Protein AF-0000000078886998 (afdb_homodimer)

InterPro domains:
  IPR006015 Universal stress protein A family [PR01438] (4-22)
  IPR006015 Universal stress protein A family [PR01438] (110-122)
  IPR006015 Universal stress protein A family [PR01438] (128-150)
  IPR006016 UspA [PF00582] (5-150)
  IPR014729 Rossmann-like alpha/beta/alpha sandwich fold [G3DSA:3.40.50.620] (2-152)

Radius of gyration: 22.64 Å; Cα contacts (8 Å, |Δi|>4): 529; chains: 2; bounding box: 47×81×53 Å

Foldseek 3Di:
DPDAAEEEQEFDLFPQSVVLLVCCVVPPDDPRYEYEYEYEAEPPPPPPPPVPPPPPPPPVNVVVVVVVQVVSQCVRCVVVVVVCVVVVHHYDYYYYYHDLLVVSLVCCVVVVHQEYGGEQEDDPDDPPDQGYPSRVSNVVDHPHHYHYDGDD/DPDAAEEEQEFDLFPQSVVLLVCCVVPPDDPRYEYEYEYEAEPPPPPPPPVPPPPPPDPVNVVVVVVVQVVSQCVRCVVVVVVCVVVVHHYDYYYYYHDLLVVSLVCCVVVVHQEYGGEQEDDPDDPPDQGYPSRVSNVVDHPHHYHYDGDD

Structure (mmCIF, N/CA/C/O backbone):
data_AF-0000000078886998-model_v1
#
loop_
_entity.id
_entity.type
_entity.pdbx_description
1 polymer 'UspA domain-containing protein'
#
loop_
_atom_site.group_PDB
_atom_site.id
_atom_site.type_symbol
_atom_site.label_atom_id
_atom_site.label_alt_id
_atom_site.label_comp_id
_atom_site.label_asym_id
_atom_site.label_entity_id
_atom_site.label_seq_id
_atom_site.pdbx_PDB_ins_code
_atom_site.Cartn_x
_atom_site.Cartn_y
_atom_site.Cartn_z
_atom_site.occupancy
_atom_site.B_iso_or_equiv
_atom_site.auth_seq_id
_atom_site.auth_comp_id
_atom_site.auth_asym_id
_atom_site.auth_atom_id
_atom_site.pdbx_PDB_model_num
ATOM 1 N N . MET A 1 1 ? 24.125 0.919 -9.641 1 37.09 1 MET A N 1
ATOM 2 C CA . MET A 1 1 ? 23.297 0.079 -10.5 1 37.09 1 MET A CA 1
ATOM 3 C C . MET A 1 1 ? 21.844 0.071 -10.031 1 37.09 1 MET A C 1
ATOM 5 O O . MET A 1 1 ? 21.578 -0.066 -8.836 1 37.09 1 MET A O 1
ATOM 9 N N . SER A 1 2 ? 20.938 0.643 -10.805 1 50.78 2 SER A N 1
ATOM 10 C CA . SER A 1 2 ? 19.562 0.833 -10.383 1 50.78 2 SER A CA 1
ATOM 11 C C . SER A 1 2 ? 18.922 -0.484 -9.945 1 50.78 2 SER A C 1
ATOM 13 O O . SER A 1 2 ? 19.031 -1.494 -10.641 1 50.78 2 SER A O 1
ATOM 15 N N . LYS A 1 3 ? 19.078 -0.801 -8.703 1 60.44 3 LYS A N 1
ATOM 16 C CA . LYS A 1 3 ? 18.656 -2.092 -8.172 1 60.44 3 LYS A CA 1
ATOM 17 C C . LYS A 1 3 ? 17.281 -2.484 -8.703 1 60.44 3 LYS A C 1
ATOM 19 O O . LYS A 1 3 ? 16.359 -1.66 -8.75 1 60.44 3 LYS A O 1
ATOM 24 N N . THR A 1 4 ? 17.312 -3.611 -9.422 1 69 4 THR A N 1
ATOM 25 C CA . THR A 1 4 ? 16.078 -4.211 -9.891 1 69 4 THR A CA 1
ATOM 26 C C . THR A 1 4 ? 15.086 -4.375 -8.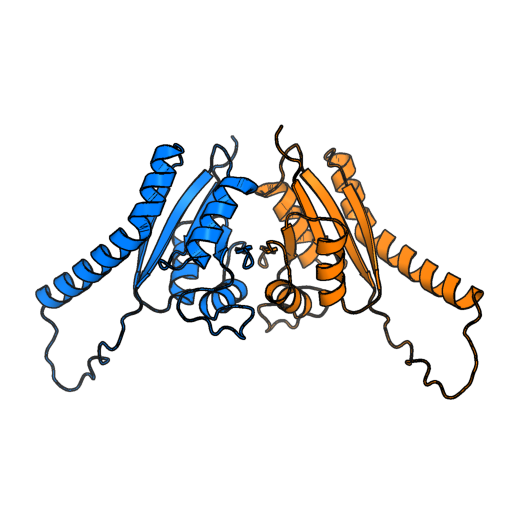75 1 69 4 THR A C 1
ATOM 28 O O . THR A 1 4 ? 15.445 -4.875 -7.676 1 69 4 THR A O 1
ATOM 31 N N . GLU A 1 5 ? 13.961 -3.799 -8.914 1 87.69 5 GLU A N 1
ATOM 32 C CA . GLU A 1 5 ? 12.906 -3.963 -7.926 1 87.69 5 GLU A CA 1
ATOM 33 C C . GLU A 1 5 ? 11.992 -5.133 -8.281 1 87.69 5 GLU A C 1
ATOM 35 O O . GLU A 1 5 ? 11.508 -5.23 -9.414 1 87.69 5 GLU A O 1
ATOM 40 N N . SER A 1 6 ? 11.945 -6.09 -7.406 1 95.12 6 SER A N 1
ATOM 41 C CA . SER A 1 6 ? 11.055 -7.238 -7.551 1 95.12 6 SER A CA 1
ATOM 42 C C . SER A 1 6 ? 9.688 -6.961 -6.926 1 95.12 6 SER A C 1
ATOM 44 O O . SER A 1 6 ? 9.594 -6.703 -5.723 1 95.12 6 SER A O 1
ATOM 46 N N . ILE A 1 7 ? 8.641 -7.016 -7.742 1 96.56 7 ILE A N 1
ATOM 47 C CA . ILE A 1 7 ? 7.297 -6.68 -7.289 1 96.56 7 ILE A CA 1
ATOM 48 C C . ILE A 1 7 ? 6.398 -7.91 -7.395 1 96.56 7 ILE A C 1
ATOM 50 O O . ILE A 1 7 ? 6.293 -8.516 -8.461 1 96.56 7 ILE A O 1
ATOM 54 N N . LEU A 1 8 ? 5.82 -8.266 -6.297 1 98.19 8 LEU A N 1
ATOM 55 C CA . LEU A 1 8 ? 4.895 -9.391 -6.285 1 98.19 8 LEU A CA 1
ATOM 56 C C . LEU A 1 8 ? 3.467 -8.922 -6.543 1 98.19 8 LEU A C 1
ATOM 58 O O . LEU A 1 8 ? 2.988 -7.992 -5.891 1 98.19 8 LEU A O 1
ATOM 62 N N . PHE A 1 9 ? 2.859 -9.547 -7.5 1 98.19 9 PHE A N 1
ATOM 63 C CA . PHE A 1 9 ? 1.47 -9.289 -7.859 1 98.19 9 PHE A CA 1
ATOM 64 C C . PHE A 1 9 ? 0.599 -10.5 -7.562 1 98.19 9 PHE A C 1
ATOM 66 O O . PHE A 1 9 ? 0.544 -11.445 -8.359 1 98.19 9 PHE A O 1
ATOM 73 N N . PRO A 1 10 ? -0.108 -10.484 -6.422 1 97.88 10 PRO A N 1
ATOM 74 C CA . PRO A 1 10 ? -1.115 -11.531 -6.238 1 97.88 10 PRO A CA 1
ATOM 75 C C . PRO A 1 10 ? -2.291 -11.391 -7.203 1 97.88 10 PRO A C 1
ATOM 77 O O . PRO A 1 10 ? -2.943 -10.352 -7.242 1 97.88 10 PRO A O 1
ATOM 80 N N . VAL A 1 11 ? -2.537 -12.414 -7.961 1 96.31 11 VAL A N 1
ATOM 81 C CA . VAL A 1 11 ? -3.615 -12.359 -8.945 1 96.31 11 VAL A CA 1
ATOM 82 C C . VAL A 1 11 ? -4.574 -13.531 -8.711 1 96.31 11 VAL A C 1
ATOM 84 O O . VAL A 1 11 ? -4.152 -14.633 -8.367 1 96.31 11 VAL A O 1
ATOM 87 N N . ASP A 1 12 ? -5.848 -13.242 -8.844 1 93.62 12 ASP A N 1
ATOM 88 C CA . ASP A 1 12 ? -6.844 -14.273 -8.57 1 93.62 12 ASP A CA 1
ATOM 89 C C . ASP A 1 12 ? -7.879 -14.344 -9.695 1 93.62 12 ASP A C 1
ATOM 91 O O . ASP A 1 12 ? -8.898 -15.016 -9.555 1 93.62 12 ASP A O 1
ATOM 95 N N . GLY A 1 13 ? -7.645 -13.617 -10.805 1 91.75 13 GLY A N 1
ATOM 96 C CA . GLY A 1 13 ? -8.547 -13.609 -11.938 1 91.75 13 GLY A CA 1
ATOM 97 C C . GLY A 1 13 ? -9.656 -12.586 -11.82 1 91.75 13 GLY A C 1
ATOM 98 O O . GLY A 1 13 ? -10.5 -12.469 -12.711 1 91.75 13 GLY A O 1
ATOM 99 N N . SER A 1 14 ? -9.75 -11.766 -10.766 1 91.12 14 SER A N 1
ATOM 100 C CA . SER A 1 14 ? -10.773 -10.75 -10.562 1 91.12 14 SER A CA 1
ATOM 101 C C . SER A 1 14 ? -10.414 -9.453 -11.289 1 91.12 14 SER A C 1
ATOM 103 O O . SER A 1 14 ? -9.258 -9.25 -11.672 1 91.12 14 SER A O 1
ATOM 105 N N . ASP A 1 15 ? -11.383 -8.578 -11.477 1 91.19 15 ASP A N 1
ATOM 106 C CA . ASP A 1 15 ? -11.164 -7.254 -12.039 1 91.19 15 ASP A CA 1
ATOM 107 C C . ASP A 1 15 ? -10.273 -6.41 -11.125 1 91.19 15 ASP A C 1
ATOM 109 O O . ASP A 1 15 ? -9.523 -5.559 -11.602 1 91.19 15 ASP A O 1
ATOM 113 N N . HIS A 1 16 ? -10.312 -6.734 -9.875 1 91.38 16 HIS A N 1
ATOM 114 C CA . HIS A 1 16 ? -9.523 -5.973 -8.922 1 91.38 16 HIS A CA 1
ATOM 115 C C . HIS A 1 16 ? -8.031 -6.27 -9.078 1 91.38 16 HIS A C 1
ATOM 117 O O . HIS A 1 16 ? -7.203 -5.359 -9.008 1 91.38 16 HIS A O 1
ATOM 123 N N . SER A 1 17 ? -7.73 -7.574 -9.273 1 93.94 17 SER A N 1
ATOM 124 C CA . SER A 1 17 ? -6.328 -7.918 -9.492 1 93.94 17 SER A CA 1
ATOM 125 C C . SER A 1 17 ? -5.832 -7.375 -10.828 1 93.94 17 SER A C 1
ATOM 127 O O . SER A 1 17 ? -4.68 -6.945 -10.945 1 93.94 17 SER A O 1
ATOM 129 N N . SER A 1 18 ? -6.707 -7.363 -11.852 1 94.38 18 SER A N 1
ATOM 130 C CA . SER A 1 18 ? -6.332 -6.793 -13.141 1 94.38 18 SER A CA 1
ATOM 131 C C . SER A 1 18 ? -6.105 -5.289 -13.031 1 94.38 18 SER A C 1
ATOM 133 O O . SER A 1 18 ? -5.16 -4.754 -13.609 1 94.38 18 SER A O 1
ATOM 135 N N . ARG A 1 19 ? -6.941 -4.656 -12.312 1 94.06 19 ARG A N 1
ATOM 136 C CA . ARG A 1 19 ? -6.809 -3.217 -12.109 1 94.06 19 ARG A CA 1
ATOM 137 C C . ARG A 1 19 ? -5.492 -2.883 -11.406 1 94.06 19 ARG A C 1
ATOM 139 O O . ARG A 1 19 ? -4.836 -1.897 -11.75 1 94.06 19 ARG A O 1
ATOM 146 N N . ALA A 1 20 ? -5.176 -3.693 -10.438 1 95.69 20 ALA A N 1
ATOM 147 C CA . ALA A 1 20 ? -3.91 -3.48 -9.742 1 95.69 20 ALA A CA 1
ATOM 148 C C . ALA A 1 20 ? -2.729 -3.578 -10.703 1 95.69 20 ALA A C 1
ATOM 150 O O . ALA A 1 20 ? -1.803 -2.766 -10.648 1 95.69 20 ALA A O 1
ATOM 151 N N . PHE A 1 21 ? -2.779 -4.508 -11.602 1 96.44 21 PHE A N 1
ATOM 152 C CA . PHE A 1 21 ? -1.704 -4.672 -12.578 1 96.44 21 PHE A CA 1
ATOM 153 C C .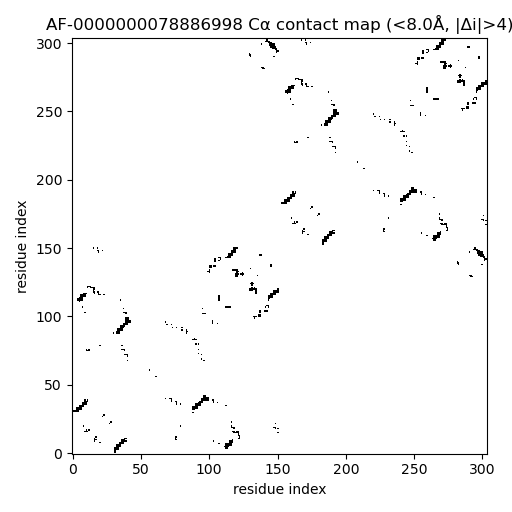 PHE A 1 21 ? -1.677 -3.508 -13.555 1 96.44 21 PHE A C 1
ATOM 155 O O . PHE A 1 21 ? -0.606 -3.004 -13.898 1 96.44 21 PHE A O 1
ATOM 162 N N . ASP A 1 22 ? -2.842 -3.072 -14 1 94.88 22 ASP A N 1
ATOM 163 C CA . ASP A 1 22 ? -2.924 -1.904 -14.875 1 94.88 22 ASP A CA 1
ATOM 164 C C . ASP A 1 22 ? -2.354 -0.665 -14.188 1 94.88 22 ASP A C 1
ATOM 166 O O . ASP A 1 22 ? -1.661 0.137 -14.82 1 94.88 22 ASP A O 1
ATOM 170 N N . TYR A 1 23 ? -2.73 -0.543 -12.938 1 93.56 23 TYR A N 1
ATOM 171 C CA . TYR A 1 23 ? -2.193 0.564 -12.156 1 93.56 23 TYR A CA 1
ATOM 172 C C . TYR A 1 23 ? -0.67 0.538 -12.141 1 93.56 23 TYR A C 1
ATOM 174 O O . TYR A 1 23 ? -0.024 1.578 -12.289 1 93.56 23 TYR A O 1
ATOM 182 N N . TYR A 1 24 ? -0.076 -0.647 -11.984 1 93.62 24 TYR A N 1
ATOM 183 C CA . TYR A 1 24 ? 1.371 -0.825 -12.039 1 93.62 24 TYR A CA 1
ATOM 184 C C . TYR A 1 24 ? 1.93 -0.338 -13.367 1 93.62 24 TYR A C 1
ATOM 186 O O . TYR A 1 24 ? 2.867 0.462 -13.398 1 93.62 24 TYR A O 1
ATOM 194 N N . LEU A 1 25 ? 1.346 -0.727 -14.461 1 93.88 25 LEU A N 1
ATOM 195 C CA . LEU A 1 25 ? 1.83 -0.394 -15.797 1 93.88 25 LEU A CA 1
ATOM 196 C C . LEU A 1 25 ? 1.807 1.113 -16.031 1 93.88 25 LEU A C 1
ATOM 198 O O . LEU A 1 25 ? 2.699 1.662 -16.672 1 93.88 25 LEU A O 1
ATOM 202 N N . ASP A 1 26 ? 0.836 1.743 -15.43 1 90.06 26 ASP A N 1
ATOM 203 C CA . ASP A 1 26 ? 0.592 3.152 -15.719 1 90.06 26 ASP A CA 1
ATOM 204 C C . ASP A 1 26 ? 1.385 4.051 -14.773 1 90.06 26 ASP A C 1
ATOM 206 O O . ASP A 1 26 ? 1.907 5.09 -15.18 1 90.06 26 ASP A O 1
ATOM 210 N N . LYS A 1 27 ? 1.497 3.545 -13.5 1 86.44 27 LYS A N 1
ATOM 211 C CA . LYS A 1 27 ? 1.901 4.523 -12.5 1 86.44 27 LYS A CA 1
ATOM 212 C C . LYS A 1 27 ? 3.16 4.07 -11.766 1 86.44 27 LYS A C 1
ATOM 214 O O . LYS A 1 27 ? 3.861 4.887 -11.156 1 86.44 27 LYS A O 1
ATOM 219 N N . VAL A 1 28 ? 3.443 2.82 -11.789 1 88 28 VAL A N 1
ATOM 220 C CA . VAL A 1 28 ? 4.449 2.322 -10.859 1 88 28 VAL A CA 1
ATOM 221 C C . VAL A 1 28 ? 5.633 1.747 -11.633 1 88 28 VAL A C 1
ATOM 223 O O . VAL A 1 28 ? 6.766 1.746 -11.141 1 88 28 VAL A O 1
ATOM 226 N N . LYS A 1 29 ? 5.453 1.332 -12.828 1 89.12 29 LYS A N 1
ATOM 227 C CA . LYS A 1 29 ? 6.41 0.594 -13.641 1 89.12 29 LYS A CA 1
ATOM 228 C C . LYS A 1 29 ? 7.707 1.379 -13.812 1 89.12 29 LYS A C 1
ATOM 230 O O . LYS A 1 29 ? 7.684 2.584 -14.07 1 89.12 29 LYS A O 1
ATOM 235 N N . ARG A 1 30 ? 8.789 0.634 -13.641 1 85.19 30 ARG A N 1
ATOM 236 C CA . ARG A 1 30 ? 10.133 1.149 -13.898 1 85.19 30 ARG A CA 1
ATOM 237 C C . ARG A 1 30 ? 10.906 0.224 -14.828 1 85.19 30 ARG A C 1
ATOM 239 O O . ARG A 1 30 ? 10.539 -0.94 -15 1 85.19 30 ARG A O 1
ATOM 246 N N . ALA A 1 31 ? 11.938 0.734 -15.438 1 82.81 31 ALA A N 1
ATOM 247 C CA . ALA A 1 31 ? 12.688 0.018 -16.469 1 82.81 31 ALA A CA 1
ATOM 248 C C . ALA A 1 31 ? 13.32 -1.25 -15.898 1 82.81 31 ALA A C 1
ATOM 250 O O . ALA A 1 31 ? 13.375 -2.279 -16.578 1 82.81 31 ALA A O 1
ATOM 251 N N . ASP A 1 32 ? 13.672 -1.289 -14.672 1 86.62 32 ASP A N 1
ATOM 252 C CA . ASP A 1 32 ? 14.422 -2.426 -14.148 1 86.62 32 ASP A CA 1
ATOM 253 C C . ASP A 1 32 ? 13.555 -3.268 -13.211 1 86.62 32 ASP A C 1
ATOM 255 O O . ASP A 1 32 ? 14.078 -4.066 -12.422 1 86.62 32 ASP A O 1
ATOM 259 N N . ASP A 1 33 ? 12.281 -3.207 -13.43 1 92.25 33 ASP A N 1
ATOM 260 C CA . ASP A 1 33 ? 11.391 -3.971 -12.562 1 92.25 33 ASP A CA 1
ATOM 261 C C . ASP A 1 33 ? 11.352 -5.441 -12.969 1 92.25 33 ASP A C 1
ATOM 263 O O . ASP A 1 33 ? 11.484 -5.766 -14.156 1 92.25 33 ASP A O 1
ATOM 267 N N . GLN A 1 34 ? 11.242 -6.258 -12.023 1 96.06 34 GLN A N 1
ATOM 268 C CA . GLN A 1 34 ? 10.852 -7.652 -12.211 1 96.06 34 GLN A CA 1
ATOM 269 C C . GLN A 1 34 ? 9.5 -7.934 -11.562 1 96.06 34 GLN A C 1
ATOM 271 O O . GLN A 1 34 ? 9.258 -7.551 -10.414 1 96.06 34 GLN A O 1
ATOM 276 N N . VAL A 1 35 ? 8.711 -8.617 -12.336 1 97.19 35 VAL A N 1
ATOM 277 C CA . VAL A 1 35 ? 7.355 -8.875 -11.867 1 97.19 35 VAL A CA 1
ATOM 278 C C . VAL A 1 35 ? 7.219 -10.336 -11.469 1 97.19 35 VAL A C 1
ATOM 280 O O . VAL A 1 35 ? 7.629 -11.234 -12.211 1 97.19 35 VAL A O 1
ATOM 283 N N . LEU A 1 36 ? 6.715 -10.547 -10.25 1 98 36 LEU A N 1
ATOM 284 C CA . LEU A 1 36 ? 6.328 -11.875 -9.789 1 98 36 LEU A CA 1
ATOM 285 C C . LEU A 1 36 ? 4.812 -12.023 -9.781 1 98 36 LEU A C 1
ATOM 287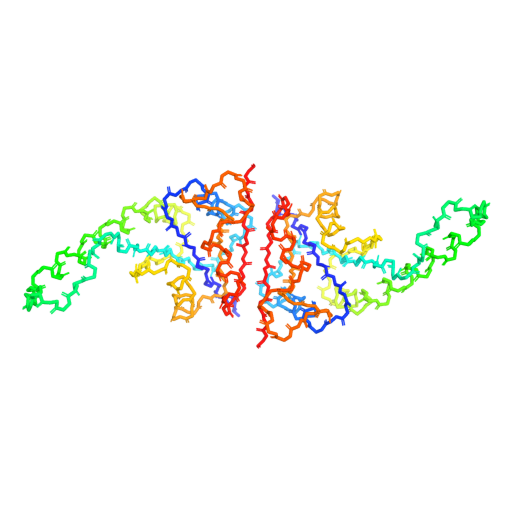 O O . LEU A 1 36 ? 4.133 -11.445 -8.93 1 98 36 LEU A O 1
ATOM 291 N N . LEU A 1 37 ? 4.324 -12.781 -10.727 1 98.06 37 LEU A N 1
ATOM 292 C CA . LEU A 1 37 ? 2.898 -13.078 -10.781 1 98.06 37 LEU A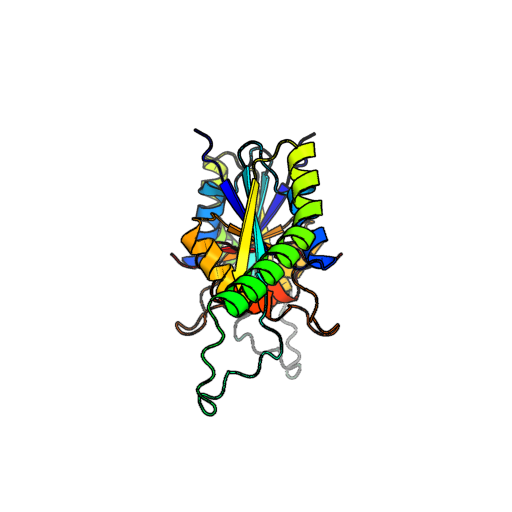 CA 1
ATOM 293 C C . LEU A 1 37 ? 2.555 -14.266 -9.891 1 98.06 37 LEU A C 1
ATOM 295 O O . LEU A 1 37 ? 2.951 -15.398 -10.18 1 98.06 37 LEU A O 1
ATOM 299 N N . ALA A 1 38 ? 1.82 -13.984 -8.852 1 97.25 38 ALA A N 1
ATOM 300 C CA . ALA A 1 38 ? 1.583 -15.023 -7.855 1 97.25 38 ALA A CA 1
ATOM 301 C C . ALA A 1 38 ? 0.102 -15.391 -7.785 1 97.25 38 ALA A C 1
ATOM 303 O O . ALA A 1 38 ? -0.758 -14.508 -7.738 1 97.25 38 ALA A O 1
ATOM 304 N N . HIS A 1 39 ? -0.174 -16.641 -7.777 1 96.38 39 HIS A N 1
ATOM 305 C CA . HIS A 1 39 ? -1.521 -17.156 -7.539 1 96.38 39 HIS A CA 1
ATOM 306 C C . HIS A 1 39 ? -1.516 -18.25 -6.477 1 96.38 39 HIS A C 1
ATOM 308 O O . HIS A 1 39 ? -0.703 -19.172 -6.531 1 96.38 39 HIS A O 1
ATOM 314 N N . ILE A 1 40 ? -2.4 -18.094 -5.543 1 95 40 ILE A N 1
ATOM 315 C CA . ILE A 1 40 ? -2.578 -19.094 -4.504 1 95 40 ILE A CA 1
ATOM 316 C C . ILE A 1 40 ? -3.863 -19.875 -4.758 1 95 40 ILE A C 1
ATOM 318 O O . ILE A 1 40 ? -4.945 -19.297 -4.855 1 95 40 ILE A O 1
ATOM 322 N N . VAL A 1 41 ? -3.76 -21.109 -4.891 1 90.44 41 VAL A N 1
ATOM 323 C CA . VAL A 1 41 ? -4.902 -21.984 -5.082 1 90.44 41 VAL A CA 1
ATOM 324 C C . VAL A 1 41 ? -5.438 -22.438 -3.727 1 90.44 41 VAL A C 1
ATOM 326 O O . VAL A 1 41 ? -4.703 -23.031 -2.924 1 90.44 41 VAL A O 1
ATOM 329 N N . GLU A 1 42 ? -6.641 -22 -3.436 1 82.81 42 GLU A N 1
ATOM 330 C CA . GLU A 1 42 ? -7.258 -22.438 -2.191 1 82.81 42 GLU A CA 1
ATOM 331 C C . GLU A 1 42 ? -7.945 -23.797 -2.367 1 82.81 42 GLU A C 1
ATOM 333 O O . GLU A 1 42 ? -8.758 -23.969 -3.279 1 82.81 42 GLU A O 1
ATOM 338 N N . PRO A 1 43 ? -7.383 -24.812 -1.608 1 68.44 43 PRO A N 1
ATOM 339 C CA . PRO A 1 43 ? -7.941 -26.156 -1.759 1 68.44 43 PRO A CA 1
ATOM 340 C C . PRO A 1 43 ? -9.438 -26.203 -1.448 1 68.44 43 PRO A C 1
ATOM 342 O O . PRO A 1 43 ? -9.891 -25.609 -0.471 1 68.44 43 PRO A O 1
ATOM 345 N N . THR A 1 44 ? -10.289 -25.75 -2.326 1 58.62 44 THR A N 1
ATOM 346 C CA . THR A 1 44 ? -11.703 -25.953 -2.014 1 58.62 44 THR A CA 1
ATOM 347 C C . THR A 1 44 ? -11.875 -27.062 -0.991 1 58.62 44 THR A C 1
ATOM 349 O O . THR A 1 44 ? -10.922 -27.781 -0.685 1 58.62 44 THR A O 1
ATOM 352 N N . GLY A 1 45 ? -13.117 -27.719 -0.837 1 50.25 45 GLY A N 1
ATOM 353 C CA . GLY A 1 45 ? -13.75 -28.844 -0.163 1 50.25 45 GLY A CA 1
ATOM 354 C C . GLY A 1 45 ? -12.875 -30.078 -0.122 1 50.25 45 GLY A C 1
ATOM 355 O O . GLY A 1 45 ? -13.383 -31.203 -0.138 1 50.25 45 GLY A O 1
ATOM 356 N N . ILE A 1 46 ? -11.727 -29.984 -0.458 1 45.16 46 ILE A N 1
ATOM 357 C CA . ILE A 1 46 ? -11.164 -31.312 -0.297 1 45.16 46 ILE A CA 1
ATOM 358 C C . ILE A 1 46 ? -11.305 -31.766 1.155 1 45.16 46 ILE A C 1
ATOM 360 O O . ILE A 1 46 ? -10.812 -31.109 2.068 1 45.16 46 ILE A O 1
ATOM 364 N N . PRO A 1 47 ? -12.391 -32.438 1.593 1 42.31 47 PRO A N 1
ATOM 365 C CA . PRO A 1 47 ? -12.5 -33.031 2.928 1 42.31 47 PRO A CA 1
ATOM 366 C C . PRO A 1 47 ? -11.148 -33.406 3.521 1 42.31 47 PRO A C 1
ATOM 368 O O . PRO A 1 47 ? -10.258 -33.844 2.795 1 42.31 47 PRO A O 1
ATOM 371 N N . THR A 1 48 ? -10.711 -32.531 4.445 1 43.38 48 THR A N 1
ATOM 372 C CA . THR A 1 48 ? -9.562 -33.031 5.18 1 43.38 48 THR A CA 1
ATOM 373 C C . THR A 1 48 ? -9.523 -34.562 5.133 1 43.38 48 THR A C 1
ATOM 375 O O . THR A 1 48 ? -10.523 -35.219 5.43 1 43.38 48 THR A O 1
ATOM 378 N N . PRO A 1 49 ? -8.742 -35.125 4.484 1 40.34 49 PRO A N 1
ATOM 379 C CA . PRO A 1 49 ? -8.75 -36.562 4.727 1 40.34 49 PRO A CA 1
ATOM 380 C C . PRO A 1 49 ? -8.898 -36.938 6.203 1 40.34 49 PRO A C 1
ATOM 382 O O . PRO A 1 49 ? -8.086 -36.5 7.027 1 40.34 49 PRO A O 1
ATOM 385 N N . THR A 1 50 ? -10.086 -36.656 6.832 1 39.09 50 THR A N 1
ATOM 386 C CA . THR A 1 50 ? -10.109 -37.406 8.078 1 39.09 50 THR A CA 1
ATOM 387 C C . THR A 1 50 ? -9.273 -38.688 7.965 1 39.09 50 THR A C 1
ATOM 389 O O . THR A 1 50 ? -9.367 -39.406 6.973 1 39.09 50 THR A O 1
ATOM 392 N N . LEU A 1 51 ? -8.188 -38.719 8.68 1 40.38 51 LEU A N 1
ATOM 393 C CA . LEU A 1 51 ? -7.406 -39.938 8.945 1 40.38 51 LEU A CA 1
ATOM 394 C C . LEU A 1 51 ? -8.305 -41.156 8.977 1 40.38 51 LEU A C 1
ATOM 396 O O . LEU A 1 51 ? -7.859 -42.25 9.352 1 40.38 51 LEU A O 1
ATOM 400 N N . ALA A 1 52 ? -9.648 -40.938 8.992 1 39.56 52 ALA A N 1
ATOM 401 C CA . ALA A 1 52 ? -10.117 -42.281 9.328 1 39.56 52 ALA A CA 1
ATOM 402 C C . ALA A 1 52 ? -9.727 -43.281 8.25 1 39.56 52 ALA A C 1
ATOM 404 O O . ALA A 1 52 ? -9.367 -44.406 8.555 1 39.56 52 ALA A O 1
ATOM 405 N N . HIS A 1 53 ? -10.422 -43.219 6.957 1 42.12 53 HIS A N 1
ATOM 406 C CA . HIS A 1 53 ? -10.062 -44.406 6.152 1 42.12 53 HIS A CA 1
ATOM 407 C C . HIS A 1 53 ? -8.711 -44.188 5.465 1 42.12 53 HIS A C 1
ATOM 409 O O . HIS A 1 53 ? -8.398 -43.094 5.02 1 42.12 53 HIS A O 1
ATOM 415 N N . GLY A 1 54 ? -7.559 -44.781 5.82 1 43.66 54 GLY A N 1
ATOM 416 C CA . GLY A 1 54 ? -6.223 -45.188 5.418 1 43.66 54 GLY A CA 1
ATOM 417 C C . GLY A 1 54 ? -5.945 -44.938 3.945 1 43.66 54 GLY A C 1
ATOM 418 O O . GLY A 1 54 ? -5.117 -45.625 3.346 1 43.66 54 GLY A O 1
ATOM 419 N N . VAL A 1 55 ? -6.938 -44.469 3.168 1 45.66 55 VAL A N 1
ATOM 420 C CA . VAL A 1 55 ? -6.566 -44.531 1.758 1 45.66 55 VAL A CA 1
ATOM 421 C C . VAL A 1 55 ? -5.562 -43.438 1.444 1 45.66 55 VAL A C 1
ATOM 423 O O . VAL A 1 55 ? -5.879 -42.25 1.556 1 45.66 55 VAL A O 1
ATOM 426 N N . THR A 1 56 ? -4.312 -43.5 1.767 1 50.47 56 THR A N 1
ATOM 427 C CA . THR A 1 56 ? -3.164 -42.812 1.21 1 50.47 56 THR A CA 1
ATOM 428 C C . THR A 1 56 ? -3.385 -42.5 -0.269 1 50.47 56 THR A C 1
ATOM 430 O O . THR A 1 56 ? -3.654 -43.406 -1.062 1 50.47 56 THR A O 1
ATOM 433 N N . ARG A 1 57 ? -4.055 -41.219 -0.535 1 58.31 57 ARG A N 1
ATOM 434 C CA . ARG A 1 57 ? -4.09 -40.906 -1.959 1 58.31 57 ARG A CA 1
ATOM 435 C C . ARG A 1 57 ? -2.811 -41.344 -2.652 1 58.31 57 ARG A C 1
ATOM 437 O O . ARG A 1 57 ? -1.722 -41.281 -2.078 1 58.31 57 ARG A O 1
ATOM 444 N N . SER A 1 58 ? -2.938 -42.156 -3.619 1 65.06 58 SER A N 1
ATOM 445 C CA . SER A 1 58 ? -1.786 -42.625 -4.379 1 65.06 58 SER A CA 1
ATOM 446 C C . SER A 1 58 ? -0.968 -41.469 -4.93 1 65.06 58 SER A C 1
ATOM 448 O O . SER A 1 58 ? -1.437 -40.344 -4.953 1 65.06 58 SER A O 1
ATOM 450 N N . ARG A 1 59 ? 0.359 -41.5 -4.914 1 69 59 ARG A N 1
ATOM 451 C CA . ARG A 1 59 ? 1.261 -40.562 -5.566 1 69 59 ARG A CA 1
ATOM 452 C C . ARG A 1 59 ? 0.642 -40 -6.844 1 69 59 ARG A C 1
ATOM 454 O O . ARG A 1 59 ? 0.769 -38.812 -7.137 1 69 59 ARG A O 1
ATOM 461 N N . ALA A 1 60 ? -0.154 -40.906 -7.48 1 72.06 60 ALA A N 1
ATOM 462 C CA . ALA A 1 60 ? -0.764 -40.5 -8.75 1 72.06 60 ALA A CA 1
ATOM 463 C C . ALA A 1 60 ? -1.879 -39.469 -8.523 1 72.06 60 ALA A C 1
ATOM 465 O O . ALA A 1 60 ? -2.029 -38.531 -9.297 1 72.06 60 ALA A O 1
ATOM 466 N N . GLU A 1 61 ? -2.645 -39.594 -7.453 1 74.88 61 GLU A N 1
ATOM 467 C CA . GLU A 1 61 ? -3.736 -38.688 -7.16 1 74.88 61 GLU A CA 1
ATOM 468 C C . GLU A 1 61 ? -3.205 -37.312 -6.758 1 74.88 61 GLU A C 1
ATOM 470 O O . GLU A 1 61 ? -3.76 -36.281 -7.156 1 74.88 61 GLU A O 1
ATOM 475 N N . TRP A 1 62 ? -2.096 -37.469 -6.059 1 76.06 62 TRP A N 1
ATOM 476 C CA . TRP A 1 62 ? -1.467 -36.219 -5.652 1 76.06 62 TRP A CA 1
ATOM 477 C C . TRP A 1 62 ? -0.927 -35.438 -6.859 1 76.06 62 TRP A C 1
ATOM 479 O O . TRP A 1 62 ? -1.099 -34.25 -6.969 1 76.06 62 TRP A O 1
ATOM 489 N N . ASP A 1 63 ? -0.354 -36.188 -7.773 1 80.25 63 ASP A N 1
ATOM 490 C CA . ASP A 1 63 ? 0.195 -35.594 -8.984 1 80.25 63 ASP A CA 1
ATOM 491 C C . ASP A 1 63 ? -0.902 -34.938 -9.812 1 80.25 63 ASP A C 1
ATOM 493 O O . ASP A 1 63 ? -0.693 -33.844 -10.383 1 80.25 63 ASP A O 1
ATOM 497 N N . THR A 1 64 ? -2.014 -35.625 -9.82 1 81.81 64 THR A N 1
ATOM 498 C CA . THR A 1 64 ? -3.129 -35.094 -10.594 1 81.81 64 THR A CA 1
ATOM 499 C C . THR A 1 64 ? -3.656 -33.812 -9.953 1 81.81 64 THR A C 1
ATOM 501 O O . THR A 1 64 ? -3.941 -32.844 -10.656 1 81.81 64 THR A O 1
ATOM 504 N N . ILE A 1 65 ? -3.73 -33.812 -8.703 1 80 65 ILE A N 1
ATOM 505 C CA . ILE A 1 65 ? -4.223 -32.656 -7.984 1 80 65 ILE A CA 1
ATOM 506 C C . ILE A 1 65 ? -3.262 -31.484 -8.195 1 80 65 ILE A C 1
ATOM 508 O O . ILE A 1 65 ? -3.691 -30.359 -8.492 1 80 65 ILE A O 1
ATOM 512 N N . MET A 1 66 ? -2.047 -31.781 -8.133 1 82.56 66 MET A N 1
ATOM 513 C CA . MET A 1 66 ? -1.027 -30.75 -8.312 1 82.56 66 MET A CA 1
ATOM 514 C C . MET A 1 66 ? -1.066 -30.188 -9.734 1 82.56 66 MET A C 1
ATOM 516 O O . MET A 1 66 ? -0.913 -28.984 -9.93 1 82.56 66 MET A O 1
ATOM 520 N N . ARG A 1 67 ? -1.232 -31.078 -10.633 1 86.44 67 ARG A N 1
ATOM 521 C CA . ARG A 1 67 ? -1.286 -30.656 -12.031 1 86.44 67 ARG A CA 1
ATOM 522 C C . ARG A 1 67 ? -2.484 -29.75 -12.273 1 86.44 67 ARG A C 1
ATOM 524 O O . ARG A 1 67 ? -2.379 -28.75 -13 1 86.44 67 ARG A O 1
ATOM 531 N N . ARG A 1 68 ? -3.559 -30.094 -11.688 1 85.5 68 ARG A N 1
ATOM 532 C CA . ARG A 1 68 ? -4.758 -29.281 -11.852 1 85.5 68 ARG A CA 1
ATOM 533 C C . ARG A 1 68 ? -4.574 -27.891 -11.227 1 85.5 68 ARG A C 1
ATOM 535 O O . ARG A 1 68 ? -5.008 -26.891 -11.789 1 85.5 68 ARG A O 1
ATOM 542 N N . MET A 1 69 ? -3.945 -27.906 -10.148 1 84.5 69 MET A N 1
ATOM 543 C CA . MET A 1 69 ? -3.674 -26.641 -9.477 1 84.5 69 MET A CA 1
ATOM 544 C C . MET A 1 69 ? -2.748 -25.766 -10.32 1 84.5 69 MET A C 1
ATOM 546 O O . MET A 1 69 ? -2.984 -24.562 -10.461 1 84.5 69 MET A O 1
ATOM 550 N N . GLU A 1 70 ? -1.774 -26.359 -10.852 1 87.56 70 GLU A N 1
ATOM 551 C CA . GLU A 1 70 ? -0.835 -25.641 -11.711 1 87.56 70 GLU A CA 1
ATOM 552 C C . GLU A 1 70 ? -1.53 -25.094 -12.953 1 87.56 70 GLU A C 1
ATOM 554 O O . GLU A 1 70 ? -1.268 -23.969 -13.375 1 87.56 70 GLU A O 1
ATOM 559 N N . GLU A 1 71 ? -2.369 -25.938 -13.523 1 90.94 71 GLU A N 1
ATOM 560 C CA . GLU A 1 71 ? -3.088 -25.516 -14.719 1 90.94 71 GLU A CA 1
ATOM 561 C C . GLU A 1 71 ? -3.99 -24.312 -14.43 1 90.94 71 GLU A C 1
ATOM 563 O O . GLU A 1 71 ? -4.066 -23.375 -15.234 1 90.94 71 GLU A O 1
ATOM 568 N N . THR A 1 72 ? -4.621 -24.391 -13.344 1 89.44 72 THR A N 1
ATOM 569 C CA . THR A 1 72 ? -5.473 -23.281 -12.938 1 89.44 72 THR A CA 1
ATOM 570 C C . THR A 1 72 ? -4.652 -22 -12.773 1 89.44 72 THR A C 1
ATOM 572 O O . THR A 1 72 ? -5.039 -20.938 -13.266 1 89.44 72 THR A O 1
ATOM 575 N N . ALA A 1 73 ? -3.555 -22.141 -12.109 1 90.94 73 ALA A N 1
ATOM 576 C CA . ALA A 1 73 ? -2.68 -20.984 -11.883 1 90.94 73 ALA A CA 1
ATOM 577 C C . ALA A 1 73 ? -2.174 -20.422 -13.203 1 90.94 73 ALA A C 1
ATOM 579 O O . ALA A 1 73 ? -2.145 -19.203 -13.391 1 90.94 73 ALA A O 1
ATOM 580 N N . ARG A 1 74 ? -1.846 -21.297 -14.125 1 92.81 74 ARG A N 1
ATOM 581 C CA . ARG A 1 74 ? -1.335 -20.859 -15.422 1 92.81 74 ARG A CA 1
ATOM 582 C C . ARG A 1 74 ? -2.396 -20.094 -16.203 1 92.81 74 ARG A C 1
ATOM 584 O O . ARG A 1 74 ? -2.088 -19.109 -16.859 1 92.81 74 ARG A O 1
ATOM 591 N N . GLU A 1 75 ? -3.57 -20.547 -16.109 1 94.38 75 GLU A N 1
ATOM 592 C CA . GLU A 1 75 ? -4.664 -19.859 -16.781 1 94.38 75 GLU A CA 1
ATOM 593 C C . GLU A 1 75 ? -4.859 -18.453 -16.25 1 94.38 75 GLU A C 1
ATOM 595 O O . GLU A 1 75 ? -5.062 -17.516 -17.016 1 94.38 75 GLU A O 1
ATOM 600 N N . ILE A 1 76 ? -4.742 -18.344 -14.992 1 93.62 76 ILE A N 1
ATOM 601 C CA . ILE A 1 76 ? -5 -17.062 -14.336 1 93.62 76 ILE A CA 1
ATOM 602 C C . ILE A 1 76 ? -3.879 -16.078 -14.648 1 93.62 76 ILE A C 1
ATOM 604 O O . ILE A 1 76 ? -4.129 -14.891 -14.883 1 93.62 76 ILE A O 1
ATOM 608 N N . THR A 1 77 ? -2.635 -16.562 -14.719 1 96.31 77 THR A N 1
ATOM 609 C CA . THR A 1 77 ? -1.504 -15.656 -14.906 1 96.31 77 THR A CA 1
ATOM 610 C C . THR A 1 77 ? -1.251 -15.398 -16.391 1 96.31 77 THR A C 1
ATOM 612 O O . THR A 1 77 ? -0.522 -14.477 -16.75 1 96.31 77 THR A O 1
ATOM 615 N N . ALA A 1 78 ? -1.859 -16.141 -17.297 1 96.06 78 ALA A N 1
ATOM 616 C CA . ALA A 1 78 ? -1.534 -16.156 -18.719 1 96.06 78 ALA A CA 1
ATOM 617 C C . ALA A 1 78 ? -1.685 -14.758 -19.328 1 96.06 78 ALA A C 1
ATOM 619 O O . ALA A 1 78 ? -0.805 -14.297 -20.047 1 96.06 78 ALA A O 1
ATOM 620 N N . ASP A 1 79 ? -2.768 -14.125 -19.016 1 94.69 79 ASP A N 1
ATOM 621 C CA . ASP A 1 79 ? -3.016 -12.805 -19.594 1 94.69 79 ASP A CA 1
ATOM 622 C C . ASP A 1 79 ? -1.985 -11.797 -19.094 1 94.69 79 ASP A C 1
ATOM 624 O O . ASP A 1 79 ? -1.562 -10.914 -19.859 1 94.69 79 ASP A O 1
ATOM 628 N N . TYR A 1 80 ? -1.591 -11.891 -17.906 1 97 80 TYR A N 1
ATOM 629 C CA . TYR A 1 80 ? -0.586 -10.992 -17.344 1 97 80 TYR A CA 1
ATOM 630 C C . TYR A 1 80 ? 0.779 -11.25 -17.984 1 97 80 TYR A C 1
ATOM 632 O O . TYR A 1 80 ? 1.54 -10.305 -18.219 1 97 80 TYR A O 1
ATOM 640 N N . GLU A 1 81 ? 1.049 -12.523 -18.234 1 97.5 81 GLU A N 1
ATOM 641 C CA . GLU A 1 81 ? 2.305 -12.898 -18.875 1 97.5 81 GLU A CA 1
ATOM 642 C C . GLU A 1 81 ? 2.41 -12.289 -20.266 1 97.5 81 GLU A C 1
ATOM 644 O O . GLU A 1 81 ? 3.461 -11.773 -20.656 1 97.5 81 GLU A O 1
ATOM 649 N N . LYS A 1 82 ? 1.348 -12.344 -20.984 1 97.19 82 LYS A N 1
ATOM 650 C CA . LYS A 1 82 ? 1.321 -11.781 -22.328 1 97.19 82 LYS A CA 1
ATOM 651 C C . LYS A 1 82 ? 1.6 -10.281 -22.297 1 97.19 82 LYS A C 1
ATOM 653 O O . LYS A 1 82 ? 2.318 -9.758 -23.156 1 97.19 82 LYS A O 1
ATOM 658 N N . ILE A 1 83 ? 0.985 -9.633 -21.344 1 96.56 83 ILE A N 1
ATOM 659 C CA . ILE A 1 83 ? 1.189 -8.195 -21.219 1 96.56 83 ILE A CA 1
ATOM 660 C C . ILE A 1 83 ? 2.654 -7.91 -20.891 1 96.56 83 ILE A C 1
ATOM 662 O O . ILE A 1 83 ? 3.262 -7.008 -21.469 1 96.56 83 ILE A O 1
ATOM 666 N N . CYS A 1 84 ? 3.223 -8.68 -19.969 1 97.12 84 CYS A N 1
ATOM 667 C CA . CYS A 1 84 ? 4.625 -8.492 -19.609 1 97.12 84 CYS A CA 1
ATOM 668 C C . CYS A 1 84 ? 5.531 -8.695 -20.812 1 97.12 84 CYS A C 1
ATOM 670 O O . CYS A 1 84 ? 6.484 -7.934 -21.016 1 97.12 84 CYS A O 1
ATOM 672 N N . GLU A 1 85 ? 5.25 -9.688 -21.609 1 96.88 85 GLU A N 1
ATOM 673 C CA . GLU A 1 85 ? 6.027 -9.945 -22.812 1 96.88 85 GLU A CA 1
ATOM 674 C C . GLU A 1 85 ? 5.926 -8.781 -23.797 1 96.88 85 GLU A C 1
ATOM 676 O O . GLU A 1 85 ? 6.938 -8.305 -24.312 1 96.88 85 GLU A O 1
ATOM 681 N N . ALA A 1 86 ? 4.73 -8.289 -23.953 1 95.75 86 ALA A N 1
ATOM 682 C CA . ALA A 1 86 ? 4.488 -7.191 -24.891 1 95.75 86 ALA A CA 1
ATOM 683 C C . ALA A 1 86 ? 5.203 -5.922 -24.438 1 95.75 86 ALA A C 1
ATOM 685 O O . ALA A 1 86 ? 5.66 -5.133 -25.266 1 95.75 86 ALA A O 1
ATOM 686 N N . GLU A 1 87 ? 5.289 -5.805 -23.156 1 94.94 87 GLU A N 1
ATOM 687 C CA . GLU A 1 87 ? 5.879 -4.594 -22.594 1 94.94 87 GLU A CA 1
ATOM 688 C C . GLU A 1 87 ? 7.355 -4.801 -22.266 1 94.94 87 GLU A C 1
ATOM 690 O O . GLU A 1 87 ? 8.008 -3.904 -21.719 1 94.94 87 GLU A O 1
ATOM 695 N N . ASN A 1 88 ? 7.891 -6.004 -22.531 1 95.5 88 ASN A N 1
ATOM 696 C CA . ASN A 1 88 ? 9.281 -6.363 -22.266 1 95.5 88 ASN A CA 1
ATOM 697 C C . ASN A 1 88 ? 9.617 -6.23 -20.781 1 95.5 88 ASN A C 1
ATOM 699 O O . ASN A 1 88 ? 10.664 -5.688 -20.422 1 95.5 88 ASN A O 1
ATOM 703 N N . ILE A 1 89 ? 8.734 -6.645 -19.953 1 95.81 89 ILE A N 1
ATOM 704 C CA . ILE A 1 89 ? 8.945 -6.676 -18.516 1 95.81 89 ILE A CA 1
ATOM 705 C C . ILE A 1 89 ? 9.367 -8.078 -18.078 1 95.81 89 ILE A C 1
ATOM 707 O O . ILE A 1 89 ? 8.641 -9.055 -18.312 1 95.81 89 ILE A O 1
ATOM 711 N N . PRO A 1 90 ? 10.531 -8.172 -17.484 1 97.19 90 PRO A N 1
ATOM 712 C CA . PRO A 1 90 ? 10.875 -9.469 -16.906 1 97.19 90 PRO A CA 1
ATOM 713 C C . PRO A 1 90 ? 9.852 -9.953 -15.883 1 97.19 90 PRO A C 1
ATOM 715 O O . PRO A 1 90 ? 9.398 -9.172 -15.039 1 97.19 90 PRO A O 1
ATOM 718 N N . PHE A 1 91 ? 9.461 -11.227 -16.047 1 97.44 91 PHE A N 1
ATOM 719 C CA . PHE A 1 91 ? 8.453 -11.719 -15.117 1 97.44 91 PHE A CA 1
ATOM 720 C C . PHE A 1 91 ? 8.68 -13.195 -14.812 1 97.44 91 PHE A C 1
ATOM 722 O O . PHE A 1 91 ? 9.422 -13.875 -15.516 1 97.44 91 PHE A O 1
ATOM 729 N N . GLN A 1 92 ? 8.102 -13.633 -13.719 1 97 92 GLN A N 1
ATOM 730 C CA . GLN A 1 92 ? 7.988 -15.023 -13.297 1 97 92 GLN A CA 1
ATOM 731 C C . GLN A 1 92 ? 6.605 -15.312 -12.719 1 97 92 GLN A C 1
ATOM 733 O O . GLN A 1 92 ? 6.062 -14.516 -11.953 1 97 92 GLN A O 1
ATOM 738 N N . SER A 1 93 ? 6.035 -16.375 -13.172 1 96.88 93 SER A N 1
ATOM 739 C CA . SER A 1 93 ? 4.777 -16.828 -12.586 1 96.88 93 SER A CA 1
ATOM 740 C C . SER A 1 93 ? 5.012 -17.891 -11.516 1 96.88 93 SER A C 1
ATOM 742 O O . SER A 1 93 ? 5.707 -18.875 -11.758 1 96.88 93 SER A O 1
ATOM 744 N N . ILE A 1 94 ? 4.449 -17.609 -10.398 1 95.5 94 ILE A N 1
ATOM 745 C CA . ILE A 1 94 ? 4.59 -18.531 -9.273 1 95.5 94 ILE A CA 1
ATOM 746 C C . ILE A 1 94 ? 3.219 -18.812 -8.664 1 95.5 94 ILE A C 1
ATOM 748 O O . ILE A 1 94 ? 2.287 -18.016 -8.812 1 95.5 94 ILE A O 1
ATOM 752 N N . TRP A 1 95 ? 3.09 -20 -8.094 1 93.44 95 TRP A N 1
ATOM 753 C CA . TRP A 1 95 ? 1.821 -20.328 -7.457 1 93.44 95 TRP A CA 1
ATOM 754 C C . TRP A 1 95 ? 2.051 -21.094 -6.156 1 93.44 95 TRP A C 1
ATOM 756 O O . TRP A 1 95 ? 3.168 -21.531 -5.875 1 93.44 95 TRP A O 1
ATOM 766 N N . GLY A 1 96 ? 1.104 -21.109 -5.297 1 91.38 96 GLY A N 1
ATOM 767 C CA . GLY A 1 96 ? 1.07 -21.859 -4.055 1 91.38 96 GLY A CA 1
ATOM 768 C C . GLY A 1 96 ? -0.309 -22.406 -3.721 1 91.38 96 GLY A C 1
ATOM 769 O O . GLY A 1 96 ? -1.287 -22.078 -4.398 1 91.38 96 GLY A O 1
ATOM 770 N N . ALA A 1 97 ? -0.328 -23.328 -2.766 1 90.44 97 ALA A N 1
ATOM 771 C CA . ALA A 1 97 ? -1.59 -23.875 -2.277 1 90.44 97 ALA A CA 1
ATOM 772 C C . ALA A 1 97 ? -1.823 -23.5 -0.817 1 90.44 97 ALA A C 1
ATOM 774 O O . ALA A 1 97 ? -0.88 -23.453 -0.023 1 90.44 97 ALA A O 1
ATOM 775 N N . GLY A 1 98 ? -3.078 -23.172 -0.515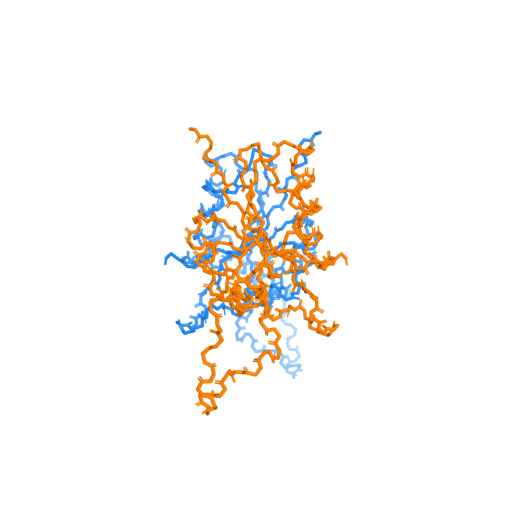 1 91.44 98 GLY A N 1
ATOM 776 C CA . GLY A 1 98 ? -3.414 -22.859 0.864 1 91.44 98 GLY A CA 1
ATOM 777 C C . GLY A 1 98 ? -4.188 -21.562 1.011 1 91.44 98 GLY A C 1
ATOM 778 O O . GLY A 1 98 ? -4.941 -21.188 0.115 1 91.44 98 GLY A O 1
ATOM 779 N N . ASN A 1 99 ? -4.09 -20.984 2.203 1 93.31 99 ASN A N 1
ATOM 780 C CA . ASN A 1 99 ? -4.711 -19.703 2.459 1 93.31 99 ASN A CA 1
ATOM 781 C C . ASN A 1 99 ? -4.059 -18.594 1.64 1 93.31 99 ASN A C 1
ATOM 783 O O . ASN A 1 99 ? -2.836 -18.438 1.662 1 93.31 99 ASN A O 1
ATOM 787 N N . ALA A 1 100 ? -4.832 -17.891 1 1 94.94 100 ALA A N 1
ATOM 788 C CA . ALA A 1 100 ? -4.324 -16.906 0.047 1 94.94 100 ALA A CA 1
ATOM 789 C C . ALA A 1 100 ? -3.451 -15.867 0.745 1 94.94 100 ALA A C 1
ATOM 791 O O . ALA A 1 100 ? -2.338 -15.586 0.296 1 94.94 100 ALA A O 1
ATOM 792 N N . GLY A 1 101 ? -3.934 -15.328 1.838 1 96.12 101 GLY A N 1
ATOM 793 C CA . GLY A 1 101 ? -3.178 -14.312 2.555 1 96.12 101 GLY A CA 1
ATOM 794 C C . GLY A 1 101 ? -1.825 -14.805 3.035 1 96.12 101 GLY A C 1
ATOM 795 O O . GLY A 1 101 ? -0.804 -14.156 2.807 1 96.12 101 GLY A O 1
ATOM 796 N N . GLU A 1 102 ? -1.825 -15.992 3.635 1 96.69 102 GLU A N 1
ATOM 797 C CA . GLU A 1 102 ? -0.592 -16.594 4.129 1 96.69 102 GLU A CA 1
ATOM 798 C C . GLU A 1 102 ? 0.365 -16.922 2.986 1 96.69 102 GLU A C 1
ATOM 800 O O . GLU A 1 102 ? 1.562 -16.625 3.072 1 96.69 102 GLU A O 1
ATOM 805 N N . GLY A 1 103 ? -0.204 -17.484 1.979 1 96.56 103 GLY A N 1
ATOM 806 C CA . GLY A 1 103 ? 0.6 -17.859 0.825 1 96.56 103 GLY A CA 1
ATOM 807 C C . GLY A 1 103 ? 1.267 -16.672 0.154 1 96.56 103 GLY A C 1
ATOM 808 O O . GLY A 1 103 ? 2.43 -16.75 -0.247 1 96.56 103 GLY A O 1
ATOM 809 N N . ILE A 1 104 ? 0.582 -15.57 0.081 1 97.62 104 ILE A N 1
ATOM 810 C CA . ILE A 1 104 ? 1.112 -14.367 -0.548 1 97.62 104 ILE A CA 1
ATOM 811 C C . ILE A 1 104 ? 2.281 -13.828 0.272 1 97.62 104 ILE A C 1
ATOM 813 O O . ILE A 1 104 ? 3.338 -13.508 -0.277 1 97.62 104 ILE A O 1
ATOM 817 N N . CYS A 1 105 ? 2.115 -13.758 1.571 1 97.38 105 CYS A N 1
ATOM 818 C CA . CYS A 1 105 ? 3.176 -13.266 2.447 1 97.38 105 CYS A CA 1
ATOM 819 C C . CYS A 1 105 ? 4.395 -14.18 2.385 1 97.38 105 CYS A C 1
ATOM 821 O O . CYS A 1 105 ? 5.531 -13.703 2.332 1 97.38 105 CYS A O 1
ATOM 823 N N . GLU A 1 106 ? 4.117 -15.445 2.309 1 97.25 106 GLU A N 1
ATOM 824 C CA . GLU A 1 106 ? 5.207 -16.422 2.236 1 97.25 106 GLU A CA 1
ATOM 825 C C . GLU A 1 106 ? 5.957 -16.312 0.913 1 97.25 106 GLU A C 1
ATOM 827 O O . GLU A 1 106 ? 7.188 -16.344 0.887 1 97.25 106 GLU A O 1
ATOM 832 N N . LEU A 1 107 ? 5.234 -16.203 -0.133 1 96.81 107 LEU A N 1
ATOM 833 C CA . LEU A 1 107 ? 5.867 -16.078 -1.442 1 96.81 107 LEU A CA 1
ATOM 834 C C . LEU A 1 107 ? 6.699 -14.797 -1.521 1 96.81 107 LEU A C 1
ATOM 836 O O . LEU A 1 107 ? 7.793 -14.797 -2.088 1 96.81 107 LEU A O 1
ATOM 840 N N . ALA A 1 108 ? 6.172 -13.711 -0.986 1 97 108 ALA A N 1
ATOM 841 C CA . ALA A 1 108 ? 6.918 -12.453 -0.986 1 97 108 ALA A CA 1
ATOM 842 C C . ALA A 1 108 ? 8.258 -12.617 -0.269 1 97 108 ALA A C 1
ATOM 844 O O . ALA A 1 108 ? 9.289 -12.172 -0.769 1 97 108 ALA A O 1
ATOM 845 N N . LYS A 1 109 ? 8.227 -13.266 0.85 1 95.31 109 LYS A N 1
ATOM 846 C CA . LYS A 1 109 ? 9.422 -13.477 1.66 1 95.31 109 LYS A CA 1
ATOM 847 C C . LYS A 1 109 ? 10.398 -14.414 0.962 1 95.31 109 LYS A C 1
ATOM 849 O O . LYS A 1 109 ? 11.578 -14.094 0.808 1 95.31 109 LYS A O 1
ATOM 854 N N . ASN A 1 110 ? 9.906 -15.531 0.491 1 95.94 110 ASN A N 1
ATOM 855 C CA . ASN A 1 110 ? 10.742 -16.578 -0.086 1 95.94 110 ASN A CA 1
ATOM 856 C C . ASN A 1 110 ? 11.391 -16.109 -1.392 1 95.94 110 ASN A C 1
ATOM 858 O O . ASN A 1 110 ? 12.516 -16.5 -1.701 1 95.94 110 ASN A O 1
ATOM 862 N N . GLU A 1 111 ? 10.648 -15.32 -2.178 1 95.94 111 GLU A N 1
ATOM 863 C CA . GLU A 1 111 ? 11.133 -14.906 -3.488 1 95.94 111 GLU A CA 1
ATOM 864 C C . GLU A 1 111 ? 11.914 -13.594 -3.4 1 95.94 111 GLU A C 1
ATOM 866 O O . GLU A 1 111 ? 12.469 -13.133 -4.395 1 95.94 111 GLU A O 1
ATOM 871 N N . GLY A 1 112 ? 11.898 -12.977 -2.209 1 94.44 112 GLY A N 1
ATOM 872 C CA . GLY A 1 112 ? 12.641 -11.742 -2.01 1 94.44 112 GLY A CA 1
ATOM 873 C C . GLY A 1 112 ? 12.016 -10.547 -2.707 1 94.44 112 GLY A C 1
ATOM 874 O O . GLY A 1 112 ? 12.727 -9.742 -3.312 1 94.44 112 GLY A O 1
ATOM 875 N N . ALA A 1 113 ? 10.703 -10.508 -2.727 1 95.88 113 ALA A N 1
ATOM 876 C CA . ALA A 1 113 ? 10.016 -9.352 -3.303 1 95.88 113 ALA A CA 1
ATOM 877 C C . ALA A 1 113 ? 10.305 -8.086 -2.5 1 95.88 113 ALA A C 1
ATOM 879 O O . ALA A 1 113 ? 10.383 -8.125 -1.27 1 95.88 113 ALA A O 1
ATOM 880 N N . ASP A 1 114 ? 10.469 -6.977 -3.191 1 92.5 114 ASP A N 1
ATOM 881 C CA . ASP A 1 114 ? 10.672 -5.691 -2.529 1 92.5 114 ASP A CA 1
ATOM 882 C C . ASP A 1 114 ? 9.352 -5.117 -2.016 1 92.5 114 ASP A C 1
ATOM 884 O O . ASP A 1 114 ? 9.328 -4.43 -0.994 1 92.5 114 ASP A O 1
ATOM 888 N N . PHE A 1 115 ? 8.305 -5.281 -2.736 1 93 115 PHE A N 1
ATOM 889 C CA . PHE A 1 115 ? 6.98 -4.953 -2.219 1 93 115 PHE A CA 1
ATOM 890 C C . PHE A 1 115 ? 5.898 -5.727 -2.965 1 93 115 PHE A C 1
ATOM 892 O O . PHE A 1 115 ? 6.188 -6.414 -3.947 1 93 115 PHE A O 1
ATOM 899 N N . ILE A 1 116 ? 4.719 -5.715 -2.43 1 97.62 116 ILE A N 1
ATOM 900 C CA . ILE A 1 116 ? 3.52 -6.355 -2.959 1 97.62 116 ILE A CA 1
ATOM 901 C C . ILE A 1 116 ? 2.574 -5.297 -3.52 1 97.62 116 ILE A C 1
ATOM 903 O O . ILE A 1 116 ? 2.354 -4.258 -2.891 1 97.62 116 ILE A O 1
ATOM 907 N N . LEU A 1 117 ? 2.145 -5.457 -4.695 1 97.62 117 LEU A N 1
ATOM 908 C CA . LEU A 1 117 ? 1.112 -4.617 -5.297 1 97.62 117 LEU A CA 1
ATOM 909 C C . LEU A 1 117 ? -0.182 -5.402 -5.488 1 97.62 117 LEU A C 1
ATOM 911 O O . LEU A 1 117 ? -0.224 -6.359 -6.266 1 97.62 117 LEU A O 1
ATOM 915 N N . ILE A 1 118 ? -1.261 -4.996 -4.793 1 97.44 118 ILE A N 1
ATOM 916 C CA . ILE A 1 118 ? -2.457 -5.82 -4.672 1 97.44 118 ILE A CA 1
ATOM 917 C C . ILE A 1 118 ? -3.701 -4.938 -4.734 1 97.44 118 ILE A C 1
ATOM 919 O O . ILE A 1 118 ? -3.666 -3.775 -4.324 1 97.44 118 ILE A O 1
ATOM 923 N N . GLY A 1 119 ? -4.703 -5.473 -5.316 1 94.94 119 GLY A N 1
ATOM 924 C CA . GLY A 1 119 ? -5.992 -4.797 -5.246 1 94.94 119 GLY A CA 1
ATOM 925 C C . GLY A 1 119 ? -6.609 -4.836 -3.859 1 94.94 119 GLY A C 1
ATOM 926 O O . GLY A 1 119 ? -6.336 -5.75 -3.078 1 94.94 119 GLY A O 1
ATOM 927 N N . ASN A 1 120 ? -7.496 -3.91 -3.553 1 90.94 120 ASN A N 1
ATOM 928 C CA . ASN A 1 120 ? -8.109 -3.838 -2.23 1 90.94 120 ASN A CA 1
ATOM 929 C C . ASN A 1 120 ? -9.188 -4.906 -2.051 1 90.94 120 ASN A C 1
ATOM 931 O O . ASN A 1 120 ? -9.57 -5.223 -0.923 1 90.94 120 ASN A O 1
ATOM 935 N N . ARG A 1 121 ? -9.672 -5.391 -3.234 1 87.62 121 ARG A N 1
ATOM 936 C CA . ARG A 1 121 ? -10.68 -6.445 -3.209 1 87.62 121 ARG A CA 1
ATOM 937 C C . ARG A 1 121 ? -10.305 -7.582 -4.156 1 87.62 121 ARG A C 1
ATOM 939 O O . ARG A 1 121 ? -9.258 -7.535 -4.809 1 87.62 121 ARG A O 1
ATOM 946 N N . GLY A 1 122 ? -11.164 -8.688 -4.027 1 82.69 122 GLY A N 1
ATOM 947 C CA . GLY A 1 122 ? -11 -9.852 -4.879 1 82.69 122 GLY A CA 1
ATOM 948 C C . GLY A 1 122 ? -12.305 -10.586 -5.148 1 82.69 122 GLY A C 1
ATOM 949 O O . GLY A 1 122 ? -13.367 -9.969 -5.199 1 82.69 122 GLY A O 1
ATOM 950 N N . LEU A 1 123 ? -12.156 -11.82 -5.41 1 73.62 123 LEU A N 1
ATOM 951 C CA . LEU A 1 123 ? -13.297 -12.625 -5.812 1 73.62 123 LEU A CA 1
ATOM 952 C C . LEU A 1 123 ? -14.32 -12.727 -4.68 1 73.62 123 LEU A C 1
ATOM 954 O O . LEU A 1 123 ? -15.523 -12.688 -4.922 1 73.62 123 LEU A O 1
ATOM 958 N N . GLY A 1 124 ? -13.945 -12.844 -3.514 1 70.88 124 GLY A N 1
ATOM 959 C CA . GLY A 1 124 ? -14.859 -13.148 -2.424 1 70.88 124 GLY A CA 1
ATOM 960 C C . GLY A 1 124 ? -15.266 -11.922 -1.626 1 70.88 124 GLY A C 1
ATOM 961 O O . GLY A 1 124 ? -15.898 -12.039 -0.572 1 70.88 124 GLY A O 1
ATOM 962 N N . SER A 1 125 ? -15.008 -10.789 -2.193 1 68.12 125 SER A N 1
ATOM 963 C CA . SER A 1 125 ? -15.25 -9.625 -1.358 1 68.12 125 SER A CA 1
ATOM 964 C C . SER A 1 125 ? -16.719 -9.18 -1.436 1 68.12 125 SER A C 1
ATOM 966 O O . SER A 1 125 ? -17.328 -9.227 -2.506 1 68.12 125 SER A O 1
ATOM 968 N N . ILE A 1 126 ? -17.281 -9.031 -0.333 1 70.69 126 ILE A N 1
ATOM 969 C CA . ILE A 1 126 ? -18.625 -8.508 -0.213 1 70.69 126 ILE A CA 1
ATOM 970 C C . ILE A 1 126 ? -18.625 -7.012 -0.52 1 70.69 126 ILE A C 1
ATOM 972 O O . ILE A 1 126 ? -17.703 -6.293 -0.143 1 70.69 126 ILE A O 1
ATOM 976 N N . LYS A 1 127 ? -19.641 -6.578 -1.119 1 66.94 127 LYS A N 1
ATOM 977 C CA . LYS A 1 127 ? -19.766 -5.215 -1.628 1 66.94 127 LYS A CA 1
ATOM 978 C C . LYS A 1 127 ? -19.578 -4.191 -0.509 1 66.94 127 LYS A C 1
ATOM 980 O O . LYS A 1 127 ? -19.109 -3.082 -0.748 1 66.94 127 LYS A O 1
ATOM 985 N N . ARG A 1 128 ? -19.891 -4.637 0.725 1 72.19 128 ARG A N 1
ATOM 986 C CA . ARG A 1 128 ? -19.906 -3.66 1.81 1 72.19 128 ARG A CA 1
ATOM 987 C C . ARG A 1 128 ? -18.531 -3.545 2.459 1 72.19 128 ARG A C 1
ATOM 989 O O . ARG A 1 128 ? -18.281 -2.641 3.262 1 72.19 128 ARG A O 1
ATOM 996 N N . THR A 1 129 ? -17.766 -4.461 2.031 1 76 129 THR A N 1
ATOM 997 C CA . THR A 1 129 ? -16.453 -4.414 2.648 1 76 129 THR A CA 1
ATOM 998 C C . THR A 1 129 ? -15.531 -3.465 1.887 1 76 129 THR A C 1
ATOM 1000 O O . THR A 1 129 ? -15.578 -3.4 0.656 1 76 129 THR A O 1
ATOM 1003 N N . LEU A 1 130 ? -14.766 -2.699 2.629 1 82.44 130 LEU A N 1
ATOM 1004 C CA . LEU A 1 130 ? -13.867 -1.744 1.987 1 82.44 130 LEU A CA 1
ATOM 1005 C C . LEU A 1 130 ? -12.539 -2.398 1.64 1 82.44 130 LEU A C 1
ATOM 1007 O O . LEU A 1 130 ? -11.898 -2.025 0.655 1 82.44 130 LEU A O 1
ATOM 1011 N N . LEU A 1 131 ? -12.242 -3.416 2.426 1 88.31 131 LEU A N 1
ATOM 1012 C CA . LEU A 1 131 ? -11.008 -4.156 2.189 1 88.31 131 LEU A CA 1
ATOM 1013 C C . LEU A 1 131 ? -11.258 -5.66 2.211 1 88.31 131 LEU A C 1
ATOM 1015 O O . LEU A 1 131 ? -11.875 -6.176 3.143 1 88.31 131 LEU A O 1
ATOM 1019 N N . GLY A 1 132 ? -10.898 -6.328 1.227 1 90.94 132 GLY A N 1
ATOM 1020 C CA . GLY A 1 132 ? -11.055 -7.773 1.187 1 90.94 132 GLY A CA 1
ATOM 1021 C C . GLY A 1 132 ? -10.25 -8.492 2.252 1 90.94 132 GLY A C 1
ATOM 1022 O O . GLY A 1 132 ? -9.227 -7.977 2.717 1 90.94 132 GLY A O 1
ATOM 1023 N N . SER A 1 133 ? -10.641 -9.688 2.535 1 91.5 133 SER A N 1
ATOM 1024 C CA . SER A 1 133 ? -10.039 -10.469 3.611 1 91.5 133 SER A CA 1
ATOM 1025 C C . SER A 1 133 ? -8.586 -10.805 3.305 1 91.5 133 SER A C 1
ATOM 1027 O O . SER A 1 133 ? -7.73 -10.773 4.195 1 91.5 133 SER A O 1
ATOM 1029 N N . VAL A 1 134 ? -8.258 -11.133 2.07 1 93.62 134 VAL A N 1
ATOM 1030 C CA . VAL A 1 134 ? -6.895 -11.477 1.69 1 93.62 134 VAL A CA 1
ATOM 1031 C C . VAL A 1 134 ? -5.996 -10.25 1.823 1 93.62 134 VAL A C 1
ATOM 1033 O O . VAL A 1 134 ? -4.93 -10.32 2.439 1 93.62 134 VAL A O 1
ATOM 1036 N N . THR A 1 135 ? -6.438 -9.141 1.267 1 94.81 135 THR A N 1
ATOM 1037 C CA . THR A 1 135 ? -5.645 -7.922 1.344 1 94.81 135 THR A CA 1
ATOM 1038 C C . THR A 1 135 ? -5.484 -7.473 2.793 1 94.81 135 THR A C 1
ATOM 1040 O O . THR A 1 135 ? -4.402 -7.047 3.199 1 94.81 135 THR A O 1
ATOM 1043 N N . ASP A 1 136 ? -6.504 -7.609 3.527 1 92.12 136 ASP A N 1
ATOM 1044 C CA . ASP A 1 136 ? -6.43 -7.273 4.945 1 92.12 136 ASP A CA 1
ATOM 1045 C C . ASP A 1 136 ? -5.359 -8.102 5.652 1 92.12 136 ASP A C 1
ATOM 1047 O O . ASP A 1 136 ? -4.547 -7.57 6.41 1 92.12 136 ASP A O 1
ATOM 1051 N N . TYR A 1 137 ? -5.359 -9.359 5.375 1 93.69 137 TYR A N 1
ATOM 1052 C CA . TYR A 1 137 ? -4.352 -10.234 5.965 1 93.69 137 TYR A CA 1
ATOM 1053 C C . TYR A 1 137 ? -2.951 -9.828 5.527 1 93.69 137 TYR A C 1
ATOM 1055 O O . TYR A 1 137 ? -2.035 -9.75 6.348 1 93.69 137 TYR A O 1
ATOM 1063 N N . VAL A 1 138 ? -2.791 -9.57 4.324 1 96 138 VAL A N 1
ATOM 1064 C CA . VAL A 1 138 ? -1.483 -9.242 3.768 1 96 138 VAL A CA 1
ATOM 1065 C C . VAL A 1 138 ? -0.956 -7.961 4.41 1 96 138 VAL A C 1
ATOM 1067 O O . VAL A 1 138 ? 0.211 -7.891 4.805 1 96 138 VAL A O 1
ATOM 1070 N N . VAL A 1 139 ? -1.773 -7.004 4.57 1 93.31 139 VAL A N 1
ATOM 1071 C CA . VAL A 1 139 ? -1.343 -5.719 5.105 1 93.31 139 VAL A CA 1
ATOM 1072 C C . VAL A 1 139 ? -0.938 -5.875 6.57 1 93.31 139 VAL A C 1
ATOM 1074 O O . VAL A 1 139 ? -0.038 -5.184 7.051 1 93.31 139 VAL A O 1
ATOM 1077 N N . GLN A 1 140 ? -1.486 -6.77 7.191 1 92.06 140 GLN A N 1
ATOM 1078 C CA . GLN A 1 140 ? -1.22 -6.977 8.609 1 92.06 140 GLN A CA 1
ATOM 1079 C C . GLN A 1 140 ? 0.033 -7.82 8.82 1 92.06 140 GLN A C 1
ATOM 1081 O O . GLN A 1 140 ? 0.716 -7.691 9.836 1 92.06 140 GLN A O 1
ATOM 1086 N N . HIS A 1 141 ? 0.385 -8.625 7.781 1 93.88 141 HIS A N 1
ATOM 1087 C CA . HIS A 1 141 ? 1.354 -9.672 8.086 1 93.88 141 HIS A CA 1
ATOM 1088 C C . HIS A 1 141 ? 2.562 -9.594 7.16 1 93.88 141 HIS A C 1
ATOM 1090 O O . HIS A 1 141 ? 3.574 -10.258 7.395 1 93.88 141 HIS A O 1
ATOM 1096 N N . SER A 1 142 ? 2.434 -8.82 6.145 1 95.31 142 SER A N 1
ATOM 1097 C CA . SER A 1 142 ? 3.533 -8.773 5.184 1 95.31 142 SER A CA 1
ATOM 1098 C C . SER A 1 142 ? 4.809 -8.242 5.832 1 95.31 142 SER A C 1
ATOM 1100 O O . SER A 1 142 ? 4.766 -7.297 6.617 1 95.31 142 SER A O 1
ATOM 1102 N N . HIS A 1 143 ? 5.934 -8.789 5.41 1 92.94 143 HIS A N 1
ATOM 1103 C CA . HIS A 1 143 ? 7.238 -8.328 5.871 1 92.94 143 HIS A CA 1
ATOM 1104 C C . HIS A 1 143 ? 7.828 -7.297 4.91 1 92.94 143 HIS A C 1
ATOM 1106 O O . HIS A 1 143 ? 8.883 -6.719 5.188 1 92.94 143 HIS A O 1
ATOM 1112 N N . VAL A 1 144 ? 7.184 -7.125 3.816 1 94.88 144 VAL A N 1
ATOM 1113 C CA . VAL A 1 144 ? 7.621 -6.145 2.832 1 94.88 144 VAL A CA 1
ATOM 1114 C C . VAL A 1 144 ? 6.535 -5.094 2.629 1 94.88 144 VAL A C 1
ATOM 1116 O O . VAL A 1 144 ? 5.398 -5.27 3.078 1 94.88 144 VAL A O 1
ATOM 1119 N N . ALA A 1 145 ? 6.824 -4.012 1.994 1 95.88 145 ALA A N 1
ATOM 1120 C CA . ALA A 1 145 ? 5.863 -2.938 1.74 1 95.88 145 ALA A CA 1
ATOM 1121 C C . ALA A 1 145 ? 4.73 -3.418 0.842 1 95.88 145 ALA A C 1
ATOM 1123 O O . ALA A 1 145 ? 4.93 -4.281 -0.017 1 95.88 145 ALA A O 1
ATOM 1124 N N . VAL A 1 146 ? 3.553 -2.873 1.089 1 97.06 146 VAL A N 1
ATOM 1125 C CA . VAL A 1 146 ? 2.371 -3.275 0.33 1 97.06 146 VAL A CA 1
ATOM 1126 C C . VAL A 1 146 ? 1.704 -2.045 -0.277 1 97.06 146 VAL A C 1
ATOM 1128 O O . VAL A 1 146 ? 1.355 -1.103 0.439 1 97.06 146 VAL A O 1
ATOM 1131 N N . LEU A 1 147 ? 1.59 -2.014 -1.586 1 96.5 147 LEU A N 1
ATOM 1132 C CA . LEU A 1 147 ? 0.818 -0.998 -2.293 1 96.5 147 LEU A CA 1
ATOM 1133 C C . LEU A 1 147 ? -0.583 -1.506 -2.615 1 96.5 147 LEU A C 1
ATOM 1135 O O . LEU A 1 147 ? -0.74 -2.479 -3.357 1 96.5 147 LEU A O 1
ATOM 1139 N N . ILE A 1 148 ? -1.53 -0.882 -2.041 1 96.5 148 ILE A N 1
ATOM 1140 C CA . ILE A 1 148 ? -2.928 -1.249 -2.24 1 96.5 148 ILE A CA 1
ATOM 1141 C C . ILE A 1 148 ? -3.57 -0.307 -3.256 1 96.5 148 ILE A C 1
ATOM 1143 O O . ILE A 1 148 ? -3.533 0.915 -3.09 1 96.5 148 ILE A O 1
ATOM 1147 N N . VAL A 1 149 ? -4.18 -0.847 -4.242 1 95.12 149 VAL A N 1
ATOM 1148 C CA . VAL A 1 149 ? -4.852 -0.073 -5.281 1 95.12 149 VAL A CA 1
ATOM 1149 C C . VAL A 1 149 ? -6.359 -0.091 -5.043 1 95.12 149 VAL A C 1
ATOM 1151 O O . VAL A 1 149 ? -6.977 -1.159 -5.008 1 95.12 149 VAL A O 1
ATOM 1154 N N . PRO A 1 150 ? -6.91 1.05 -4.812 1 88.81 150 PRO A N 1
ATOM 1155 C CA . PRO A 1 150 ? -8.352 1.113 -4.555 1 88.81 150 PRO A CA 1
ATOM 1156 C C . PRO A 1 150 ? -9.188 0.798 -5.793 1 88.81 150 PRO A C 1
ATOM 1158 O O . PRO A 1 150 ? -8.648 0.691 -6.895 1 88.81 150 PRO A O 1
ATOM 1161 N N . PRO A 1 151 ? -10.484 0.558 -5.449 1 79.56 151 PRO A N 1
ATOM 1162 C CA . PRO A 1 151 ? -11.359 0.315 -6.602 1 79.56 151 PRO A CA 1
ATOM 1163 C C . PRO A 1 151 ? -11.492 1.534 -7.512 1 79.56 151 PRO A C 1
ATOM 1165 O O . PRO A 1 151 ? -11.18 2.654 -7.098 1 79.56 151 PRO A O 1
ATOM 1168 N N . LYS A 1 152 ? -11.844 1.405 -8.805 1 67.12 152 LYS A N 1
ATOM 1169 C CA . LYS A 1 152 ? -12.102 2.502 -9.734 1 67.12 152 LYS A CA 1
ATOM 1170 C C . LYS A 1 152 ? -13.312 3.322 -9.297 1 67.12 152 LYS A C 1
ATOM 1172 O O . LYS A 1 152 ? -14.25 2.785 -8.695 1 67.12 152 LYS A O 1
ATOM 1177 N N . MET B 1 1 ? 5.555 13.25 -21.453 1 37.12 1 MET B N 1
ATOM 1178 C CA . MET B 1 1 ? 6.121 13.93 -20.297 1 37.12 1 MET B CA 1
ATOM 1179 C C . MET B 1 1 ? 5.91 13.117 -19.031 1 37.12 1 MET B C 1
ATOM 1181 O O . MET B 1 1 ? 4.816 12.594 -18.797 1 37.12 1 MET B O 1
ATOM 1185 N N . SER B 1 2 ? 6.992 12.617 -18.422 1 51 2 SER B N 1
ATOM 1186 C CA . SER B 1 2 ? 6.887 11.711 -17.281 1 51 2 SER B CA 1
ATOM 1187 C C . SER B 1 2 ? 6.055 12.32 -16.172 1 51 2 SER B C 1
ATOM 1189 O O . SER B 1 2 ? 6.266 13.477 -15.789 1 51 2 SER B O 1
ATOM 1191 N N . LYS B 1 3 ? 4.797 12.094 -16.203 1 60.06 3 LYS B N 1
ATOM 1192 C CA . LYS B 1 3 ? 3.857 12.719 -15.281 1 60.06 3 LYS B CA 1
ATOM 1193 C C . LYS B 1 3 ? 4.398 12.719 -13.859 1 60.06 3 LYS B C 1
ATOM 1195 O O . LYS B 1 3 ? 4.922 11.703 -13.391 1 60.06 3 LYS B O 1
ATOM 1200 N N . THR B 1 4 ? 4.578 13.945 -13.375 1 69 4 THR B N 1
ATOM 1201 C CA . THR B 1 4 ? 4.953 14.133 -11.977 1 69 4 THR B CA 1
ATOM 1202 C C . THR B 1 4 ? 4.008 13.359 -11.062 1 69 4 THR B C 1
ATOM 1204 O O . THR B 1 4 ? 2.787 13.43 -11.219 1 69 4 THR B O 1
ATOM 1207 N N . GLU B 1 5 ? 4.574 12.531 -10.289 1 87.75 5 GLU B N 1
ATOM 1208 C CA . GLU B 1 5 ? 3.781 11.797 -9.305 1 87.75 5 GLU B CA 1
ATOM 1209 C C . GLU B 1 5 ? 3.762 12.523 -7.961 1 87.75 5 GLU B C 1
ATOM 1211 O O . GLU B 1 5 ? 4.812 12.891 -7.43 1 87.75 5 GLU B O 1
ATOM 1216 N N . SER B 1 6 ? 2.586 12.891 -7.531 1 95.19 6 SER B N 1
ATOM 1217 C CA . SER B 1 6 ? 2.385 13.516 -6.227 1 95.19 6 SER B CA 1
ATOM 1218 C C . SER B 1 6 ? 2.15 12.461 -5.148 1 95.19 6 SER B C 1
ATOM 1220 O O . SER B 1 6 ? 1.19 11.695 -5.219 1 95.19 6 SER B O 1
ATOM 1222 N N . ILE B 1 7 ? 3.027 12.438 -4.148 1 96.62 7 ILE B N 1
ATOM 1223 C CA . ILE B 1 7 ? 2.971 11.422 -3.104 1 96.62 7 ILE B CA 1
ATOM 1224 C C . ILE B 1 7 ? 2.707 12.086 -1.753 1 96.62 7 ILE B C 1
ATOM 1226 O O . ILE B 1 7 ? 3.432 13 -1.351 1 96.62 7 ILE B O 1
ATOM 1230 N N . LEU B 1 8 ? 1.672 11.656 -1.117 1 98.25 8 LEU B N 1
ATOM 1231 C CA . LEU B 1 8 ? 1.35 12.18 0.207 1 98.25 8 LEU B CA 1
ATOM 1232 C C . LEU B 1 8 ? 1.99 11.328 1.298 1 98.25 8 LEU B C 1
ATOM 1234 O O . LEU B 1 8 ? 1.855 10.102 1.294 1 98.25 8 LEU B O 1
ATOM 1238 N N . PHE B 1 9 ? 2.699 11.992 2.145 1 98.25 9 PHE B N 1
ATOM 1239 C CA . PHE B 1 9 ? 3.342 11.375 3.297 1 98.25 9 PHE B CA 1
ATOM 1240 C C . PHE B 1 9 ? 2.713 11.867 4.598 1 98.25 9 PHE B C 1
ATOM 1242 O O . PHE B 1 9 ? 3.047 12.945 5.086 1 98.25 9 PHE B O 1
ATOM 1249 N N . PRO B 1 10 ? 1.81 11.07 5.176 1 97.88 10 PRO B N 1
ATOM 1250 C CA . PRO B 1 10 ? 1.377 11.414 6.531 1 97.88 10 PRO B CA 1
ATOM 1251 C C . PRO B 1 10 ? 2.486 11.242 7.566 1 97.88 10 PRO B C 1
ATOM 1253 O O . PRO B 1 10 ? 3.045 10.148 7.699 1 97.88 10 PRO B O 1
ATOM 1256 N N . VAL B 1 11 ? 2.797 12.281 8.266 1 96.38 11 VAL B N 1
ATOM 1257 C CA . VAL B 1 11 ? 3.869 12.227 9.25 1 96.38 11 VAL B CA 1
ATOM 1258 C C . VAL B 1 11 ? 3.342 12.672 10.617 1 96.38 11 VAL B C 1
ATOM 1260 O O . VAL B 1 11 ? 2.514 13.578 10.703 1 96.38 11 VAL B O 1
ATOM 1263 N N . ASP B 1 12 ? 3.781 11.977 11.641 1 93.62 12 ASP B N 1
ATOM 1264 C CA . ASP B 1 12 ? 3.273 12.281 12.969 1 93.62 12 ASP B CA 1
ATOM 1265 C C . ASP B 1 12 ? 4.414 12.406 13.977 1 93.62 12 ASP B C 1
ATOM 1267 O O . ASP B 1 12 ? 4.18 12.453 15.188 1 93.62 12 ASP B O 1
ATOM 1271 N N . GLY B 1 13 ? 5.664 12.391 13.492 1 91.88 13 GLY B N 1
ATOM 1272 C CA . GLY B 1 13 ? 6.832 12.516 14.352 1 91.88 13 GLY B CA 1
ATOM 1273 C C . GLY B 1 13 ? 7.32 11.188 14.891 1 91.88 13 GLY B C 1
ATOM 1274 O O . GLY B 1 13 ? 8.297 11.133 15.633 1 91.88 13 GLY B O 1
ATOM 1275 N N . SER B 1 14 ? 6.727 10.039 14.57 1 91.19 14 SER B N 1
ATOM 1276 C CA . SER B 1 14 ? 7.125 8.711 15.039 1 91.19 14 SER B CA 1
ATOM 1277 C C . SER B 1 14 ? 8.242 8.133 14.18 1 91.19 14 SER B C 1
ATOM 1279 O O . SER B 1 14 ? 8.484 8.609 13.062 1 91.19 14 SER B O 1
ATOM 1281 N N . ASP B 1 15 ? 8.914 7.117 14.68 1 91.44 15 ASP B N 1
ATOM 1282 C CA . ASP B 1 15 ? 9.93 6.387 13.93 1 91.44 15 ASP B CA 1
ATOM 1283 C C . ASP B 1 15 ? 9.312 5.676 12.727 1 91.44 15 ASP B C 1
ATOM 1285 O O . ASP B 1 15 ? 9.969 5.508 11.695 1 91.44 15 ASP B O 1
ATOM 1289 N N . HIS B 1 16 ? 8.07 5.379 12.852 1 91.56 16 HIS B N 1
ATOM 1290 C CA . HIS B 1 16 ? 7.391 4.68 11.766 1 91.56 16 HIS B CA 1
ATOM 1291 C C . HIS B 1 16 ? 7.176 5.598 10.562 1 91.56 16 HIS B C 1
ATOM 1293 O O . HIS B 1 16 ? 7.359 5.18 9.414 1 91.56 16 HIS B O 1
ATOM 1299 N N . SER B 1 17 ? 6.758 6.848 10.875 1 94.12 17 SER B N 1
ATOM 1300 C CA . SER B 1 17 ? 6.598 7.793 9.773 1 94.12 17 SER B CA 1
ATOM 1301 C C . SER B 1 17 ? 7.941 8.148 9.141 1 94.12 17 SER B C 1
ATOM 1303 O O . SER B 1 17 ? 8.031 8.328 7.93 1 94.12 17 SER B O 1
ATOM 1305 N N . SER B 1 18 ? 9.008 8.227 9.969 1 94.5 18 SER B N 1
ATOM 1306 C CA . SER B 1 18 ? 10.344 8.484 9.43 1 94.5 18 SER B CA 1
ATOM 1307 C C . SER B 1 18 ? 10.82 7.324 8.562 1 94.5 18 SER B C 1
ATOM 1309 O O . SER B 1 18 ? 11.414 7.539 7.5 1 94.5 18 SER B O 1
ATOM 1311 N N . ARG B 1 19 ? 10.562 6.16 9 1 94.19 19 ARG B N 1
ATOM 1312 C CA . ARG B 1 19 ? 10.945 4.977 8.242 1 94.19 19 ARG B CA 1
ATOM 1313 C C . ARG B 1 19 ? 10.242 4.945 6.887 1 94.19 19 ARG B C 1
ATOM 1315 O O . ARG B 1 19 ? 10.844 4.574 5.879 1 94.19 19 ARG B O 1
ATOM 1322 N N . ALA B 1 20 ? 8.984 5.297 6.91 1 95.81 20 ALA B N 1
ATOM 1323 C CA . ALA B 1 20 ? 8.25 5.344 5.652 1 95.81 20 ALA B CA 1
ATOM 1324 C C . ALA B 1 20 ? 8.891 6.324 4.672 1 95.81 20 ALA B C 1
ATOM 1326 O O . ALA B 1 20 ? 9.023 6.023 3.484 1 95.81 20 ALA B O 1
ATOM 1327 N N . PHE B 1 21 ? 9.328 7.441 5.172 1 96.56 21 PHE B N 1
ATOM 1328 C CA . PHE B 1 21 ? 9.969 8.438 4.32 1 96.56 21 PHE B CA 1
ATOM 1329 C C . PHE B 1 21 ? 11.32 7.941 3.824 1 96.56 21 PHE B C 1
ATOM 1331 O O . PHE B 1 21 ? 11.664 8.125 2.656 1 96.56 21 PHE B O 1
ATOM 1338 N N . ASP B 1 22 ? 12.078 7.309 4.699 1 94.94 22 ASP B N 1
ATOM 1339 C CA . ASP B 1 22 ? 13.352 6.719 4.297 1 94.94 22 ASP B CA 1
ATOM 1340 C C . ASP B 1 22 ? 13.148 5.66 3.215 1 94.94 22 ASP B C 1
ATOM 1342 O O . ASP B 1 22 ? 13.938 5.574 2.27 1 94.94 22 ASP B O 1
ATOM 1346 N N . TYR B 1 23 ? 12.133 4.863 3.445 1 93.62 23 TYR B N 1
ATOM 1347 C CA . TYR B 1 23 ? 11.797 3.852 2.449 1 93.62 23 TYR B CA 1
ATOM 1348 C C . TYR B 1 23 ? 11.539 4.492 1.09 1 93.62 23 TYR B C 1
ATOM 1350 O O . TYR B 1 23 ? 11.992 3.986 0.061 1 93.62 23 TYR B O 1
ATOM 1358 N N . TYR B 1 24 ? 10.82 5.613 1.069 1 93.62 24 TYR B N 1
ATOM 1359 C CA . TYR B 1 24 ? 10.562 6.371 -0.152 1 93.62 24 TYR B CA 1
ATOM 1360 C C . TYR B 1 24 ? 11.875 6.789 -0.814 1 93.62 24 TYR B C 1
ATOM 1362 O O . TYR B 1 24 ? 12.078 6.543 -2.004 1 93.62 24 TYR B O 1
ATOM 1370 N N . LEU B 1 25 ? 12.781 7.344 -0.075 1 94 25 LEU B N 1
ATOM 1371 C CA . LEU B 1 25 ? 14.047 7.859 -0.603 1 94 25 LEU B CA 1
ATOM 1372 C C . LEU B 1 25 ? 14.867 6.738 -1.229 1 94 25 LEU B C 1
ATOM 1374 O O . LEU B 1 25 ? 15.531 6.945 -2.25 1 94 25 LEU B O 1
ATOM 1378 N N . ASP B 1 26 ? 14.75 5.574 -0.654 1 90.12 26 ASP B N 1
ATOM 1379 C CA . ASP B 1 26 ? 15.617 4.469 -1.038 1 90.12 26 ASP B CA 1
ATOM 1380 C C . ASP B 1 26 ? 15.008 3.658 -2.18 1 90.12 26 ASP B C 1
ATOM 1382 O O . ASP B 1 26 ? 15.719 3.217 -3.084 1 90.12 26 ASP B O 1
ATOM 1386 N N . LYS B 1 27 ? 13.641 3.562 -2.113 1 86.5 27 LYS B N 1
ATOM 1387 C CA . LYS B 1 27 ? 13.07 2.506 -2.943 1 86.5 27 LYS B CA 1
ATOM 1388 C C . LYS B 1 27 ? 12.031 3.064 -3.908 1 86.5 27 LYS B C 1
ATOM 1390 O O . LYS B 1 27 ? 11.703 2.432 -4.914 1 86.5 27 LYS B O 1
ATOM 1395 N N . VAL B 1 28 ? 11.492 4.191 -3.619 1 88.12 28 VAL B N 1
ATOM 1396 C CA . VAL B 1 28 ? 10.297 4.594 -4.344 1 88.12 28 VAL B CA 1
ATOM 1397 C C . VAL B 1 28 ? 10.57 5.875 -5.125 1 88.12 28 VAL B C 1
ATOM 1399 O O . VAL B 1 28 ? 9.945 6.125 -6.16 1 88.12 28 VAL B O 1
ATOM 1402 N N . LYS B 1 29 ? 11.516 6.648 -4.734 1 89.25 29 LYS B N 1
ATOM 1403 C CA . LYS B 1 29 ? 11.797 7.992 -5.242 1 89.25 29 LYS B CA 1
ATOM 1404 C C . LYS B 1 29 ? 12.062 7.965 -6.742 1 89.25 29 LYS B C 1
ATOM 1406 O O . LYS B 1 29 ? 12.797 7.105 -7.234 1 89.25 29 LYS B O 1
ATOM 1411 N N . ARG B 1 30 ? 11.43 8.93 -7.402 1 85.12 30 ARG B N 1
ATOM 1412 C CA . ARG B 1 30 ? 11.656 9.18 -8.82 1 85.12 30 ARG B CA 1
ATOM 1413 C C . ARG B 1 30 ? 11.992 10.648 -9.07 1 85.12 30 ARG B C 1
ATOM 1415 O O . ARG B 1 30 ? 11.727 11.508 -8.227 1 85.12 30 ARG B O 1
ATOM 1422 N N . ALA B 1 31 ? 12.594 10.938 -10.188 1 82.88 31 ALA B N 1
ATOM 1423 C CA . ALA B 1 31 ? 13.102 12.266 -10.508 1 82.88 31 ALA B CA 1
ATOM 1424 C C . ALA B 1 31 ? 11.977 13.297 -10.547 1 82.88 31 ALA B C 1
ATOM 1426 O O . ALA B 1 31 ? 12.156 14.438 -10.117 1 82.88 31 ALA B O 1
ATOM 1427 N N . ASP B 1 32 ? 10.797 12.922 -10.891 1 86.75 32 ASP B N 1
ATOM 1428 C CA . ASP B 1 32 ? 9.742 13.914 -11.094 1 86.75 32 ASP B CA 1
ATOM 1429 C C . ASP B 1 32 ? 8.695 13.828 -9.984 1 86.75 32 ASP B C 1
ATOM 1431 O O . ASP B 1 32 ? 7.582 14.344 -10.125 1 86.75 32 ASP B O 1
ATOM 1435 N N . ASP B 1 33 ? 9.117 13.352 -8.852 1 92.38 33 ASP B N 1
ATOM 1436 C CA . ASP B 1 33 ? 8.164 13.219 -7.75 1 92.38 33 ASP B CA 1
ATOM 1437 C C . ASP B 1 33 ? 7.945 14.562 -7.059 1 92.38 33 ASP B C 1
ATOM 1439 O O . ASP B 1 33 ? 8.852 15.391 -6.988 1 92.38 33 ASP B O 1
ATOM 1443 N N . GLN B 1 34 ? 6.773 14.758 -6.637 1 96.06 34 GLN B N 1
ATOM 1444 C CA . GLN B 1 34 ? 6.434 15.797 -5.668 1 96.06 34 GLN B CA 1
ATOM 1445 C C . GLN B 1 34 ? 5.953 15.195 -4.355 1 96.06 34 GLN B C 1
ATOM 1447 O O . GLN B 1 34 ? 5.113 14.289 -4.352 1 96.06 34 GLN B O 1
ATOM 1452 N N . VAL B 1 35 ? 6.492 15.766 -3.324 1 97.25 35 VAL B N 1
ATOM 1453 C CA . VAL B 1 35 ? 6.184 15.211 -2.012 1 97.25 35 VAL B CA 1
ATOM 1454 C C . VAL B 1 35 ? 5.242 16.156 -1.263 1 97.25 35 VAL B C 1
ATOM 1456 O O . VAL B 1 35 ? 5.477 17.359 -1.213 1 97.25 35 VAL B O 1
ATOM 1459 N N . LEU B 1 36 ? 4.156 15.578 -0.775 1 98.06 36 LEU B N 1
ATOM 1460 C CA . LEU B 1 36 ? 3.262 16.281 0.137 1 98.06 36 LEU B CA 1
ATOM 1461 C C . LEU B 1 36 ? 3.434 15.773 1.565 1 98.06 36 LEU B C 1
ATOM 1463 O O . LEU B 1 36 ? 3.021 14.656 1.888 1 98.06 36 LEU B O 1
ATOM 1467 N N . LEU B 1 37 ? 4.043 16.594 2.369 1 98.06 37 LEU B N 1
ATOM 1468 C CA . LEU B 1 37 ? 4.199 16.266 3.783 1 98.06 37 LEU B CA 1
ATOM 1469 C C . LEU B 1 37 ? 2.969 16.703 4.578 1 98.06 37 LEU B C 1
ATOM 1471 O O . LEU B 1 37 ? 2.703 17.891 4.727 1 98.06 37 LEU B O 1
ATOM 1475 N N . ALA B 1 38 ? 2.262 15.727 5.086 1 97.31 38 ALA B N 1
ATOM 1476 C CA . ALA B 1 38 ? 0.979 16.031 5.715 1 97.31 38 ALA B CA 1
ATOM 1477 C C . ALA B 1 38 ? 1.002 15.688 7.199 1 97.31 38 ALA B C 1
ATOM 1479 O O . ALA B 1 38 ? 1.459 14.609 7.582 1 97.31 38 ALA B O 1
ATOM 1480 N N . HIS B 1 39 ? 0.534 16.578 7.988 1 96.5 39 HIS B N 1
ATOM 1481 C CA . HIS B 1 39 ? 0.325 16.328 9.406 1 96.5 39 HIS B CA 1
ATOM 1482 C C . HIS B 1 39 ? -1.076 16.75 9.844 1 96.5 39 HIS B C 1
ATOM 1484 O O . HIS B 1 39 ? -1.53 17.844 9.516 1 96.5 39 HIS B O 1
ATOM 1490 N N . ILE B 1 40 ? -1.71 15.844 10.531 1 95 40 ILE B N 1
ATOM 1491 C CA . ILE B 1 40 ? -3.025 16.125 11.094 1 95 40 ILE B CA 1
ATOM 1492 C C . ILE B 1 40 ? -2.91 16.344 12.602 1 95 40 ILE B C 1
ATOM 1494 O O . ILE B 1 40 ? -2.414 15.469 13.32 1 95 40 ILE B O 1
ATOM 1498 N N . VAL B 1 41 ? -3.311 17.438 13.039 1 90.56 41 VAL B N 1
ATOM 1499 C CA . VAL B 1 41 ? -3.316 17.766 14.461 1 90.56 41 VAL B CA 1
ATOM 1500 C C . VAL B 1 41 ? -4.637 17.312 15.086 1 90.56 41 VAL B C 1
ATOM 1502 O O . VAL B 1 41 ? -5.711 17.734 14.648 1 90.56 41 VAL B O 1
ATOM 1505 N N . GLU B 1 42 ? -4.527 16.328 15.969 1 82.81 42 GLU B N 1
ATOM 1506 C CA . GLU B 1 42 ? -5.73 15.898 16.672 1 82.81 42 GLU B CA 1
ATOM 1507 C C . GLU B 1 42 ? -6.008 16.781 17.891 1 82.81 42 GLU B C 1
ATOM 1509 O O . GLU B 1 42 ? -5.129 16.984 18.719 1 82.81 42 GLU B O 1
ATOM 1514 N N . PRO B 1 43 ? -7.188 17.5 17.781 1 68.25 43 PRO B N 1
ATOM 1515 C CA . PRO B 1 43 ? -7.504 18.406 18.875 1 68.25 43 PRO B CA 1
ATOM 1516 C C . PRO B 1 43 ? -7.559 17.703 20.234 1 68.25 43 PRO B C 1
ATOM 1518 O O . PRO B 1 43 ? -8.125 16.625 20.344 1 68.25 43 PRO B O 1
ATOM 1521 N N . THR B 1 44 ? -6.445 17.391 20.828 1 58.59 44 THR B N 1
ATOM 1522 C CA . THR B 1 44 ? -6.57 16.844 22.172 1 58.59 44 THR B CA 1
ATOM 1523 C C . THR B 1 44 ? -7.922 17.203 22.781 1 58.59 44 THR B C 1
ATOM 1525 O O . THR B 1 44 ? -8.656 18.016 22.219 1 58.59 44 THR B O 1
ATOM 1528 N N . GLY B 1 45 ? -8.125 17.094 24.188 1 49.94 45 GLY B N 1
ATOM 1529 C CA . GLY B 1 45 ? -9.094 17.422 25.219 1 49.94 45 GLY B CA 1
ATOM 1530 C C . GLY B 1 45 ? -9.773 18.75 25 1 49.94 45 GLY B 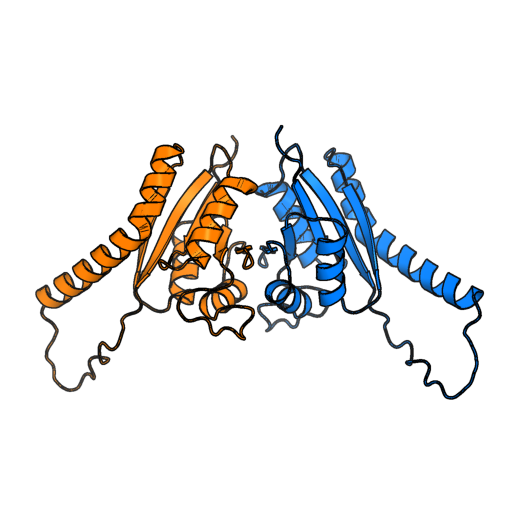C 1
ATOM 1531 O O . GLY B 1 45 ? -10.195 19.406 25.953 1 49.94 45 GLY B O 1
ATOM 1532 N N . ILE B 1 46 ? -9.594 19.312 23.938 1 45.09 46 ILE B N 1
ATOM 1533 C CA . ILE B 1 46 ? -10.375 20.547 24.031 1 45.09 46 ILE B CA 1
ATOM 1534 C C . ILE B 1 46 ? -11.844 20.203 24.266 1 45.09 46 ILE B C 1
ATOM 1536 O O . ILE B 1 46 ? -12.453 19.484 23.469 1 45.09 46 ILE B O 1
ATOM 1540 N N . PRO B 1 47 ? -12.328 20.078 25.5 1 42.25 47 PRO B N 1
ATOM 1541 C CA . PRO B 1 47 ? -13.758 19.906 25.781 1 42.25 47 PRO B CA 1
ATOM 1542 C C . PRO B 1 47 ? -14.648 20.531 24.719 1 42.25 47 PRO B C 1
ATOM 1544 O O . PRO B 1 47 ? -14.32 21.578 24.156 1 42.25 47 PRO B O 1
ATOM 1547 N N . THR B 1 48 ? -15.164 19.609 23.875 1 43.38 48 THR B N 1
ATOM 1548 C CA . THR B 1 48 ? -16.203 20.172 23.031 1 43.38 48 THR B CA 1
ATOM 1549 C C . THR B 1 48 ? -16.812 21.422 23.672 1 43.38 48 THR B C 1
ATOM 1551 O O . THR B 1 48 ? -17.188 21.391 24.844 1 43.38 48 THR B O 1
ATOM 1554 N N . PRO B 1 49 ? -16.594 22.469 23.25 1 40.25 49 PRO B N 1
ATOM 1555 C CA . PRO B 1 49 ? -17.391 23.516 23.891 1 40.25 49 PRO B CA 1
ATOM 1556 C C . PRO B 1 49 ? -18.844 23.078 24.125 1 40.25 49 PRO B C 1
ATOM 1558 O O . PRO B 1 49 ? -19.531 22.703 23.188 1 40.25 49 PRO B O 1
ATOM 1561 N N . THR B 1 50 ? -19.094 22.109 25.047 1 38.88 50 THR B N 1
ATOM 1562 C CA . THR B 1 50 ? -20.516 22.156 25.359 1 38.88 50 THR B CA 1
ATOM 1563 C C . THR B 1 50 ? -21.062 23.562 25.172 1 38.88 50 THR B C 1
ATOM 1565 O O . THR B 1 50 ? -20.453 24.531 25.625 1 38.88 50 THR B O 1
ATOM 1568 N N . LEU B 1 51 ? -21.922 23.719 24.203 1 40.25 51 LEU B N 1
ATOM 1569 C CA . LEU B 1 51 ? -22.797 24.891 24.031 1 40.25 51 LEU B CA 1
ATOM 1570 C C . LEU B 1 51 ? -23.188 25.453 25.391 1 40.25 51 LEU B C 1
ATOM 1572 O O . LEU B 1 51 ? -24.047 26.328 25.484 1 40.25 51 LEU B O 1
ATOM 1576 N N . ALA B 1 52 ? -22.859 24.734 26.516 1 39.56 52 ALA B N 1
ATOM 1577 C CA . ALA B 1 52 ? -23.625 25.469 27.5 1 39.56 52 ALA B CA 1
ATOM 1578 C C . ALA B 1 52 ? -23.156 26.922 27.609 1 39.56 52 ALA B C 1
ATOM 1580 O O . ALA B 1 52 ? -23.969 27.828 27.75 1 39.56 52 ALA B O 1
ATOM 1581 N N . HIS B 1 53 ? -21.859 27.203 28.266 1 41.72 53 HIS B N 1
ATOM 1582 C CA . HIS B 1 53 ? -21.703 28.641 28.453 1 41.72 53 HIS B CA 1
ATOM 1583 C C . HIS B 1 53 ? -21.219 29.312 27.172 1 41.72 53 HIS B C 1
ATOM 1585 O O . HIS B 1 53 ? -20.406 28.75 26.438 1 41.72 53 HIS B O 1
ATOM 1591 N N . GLY B 1 54 ? -21.969 30.047 26.359 1 43.31 54 GLY B N 1
ATOM 1592 C CA . GLY B 1 54 ? -21.984 31.078 25.344 1 43.31 54 GLY B CA 1
ATOM 1593 C C . GLY B 1 54 ? -20.625 31.672 25.047 1 43.31 54 GLY B C 1
ATOM 1594 O O . GLY B 1 54 ? -20.5 32.812 24.625 1 43.31 54 GLY B O 1
ATOM 1595 N N . VAL B 1 55 ? -19.562 31.25 25.766 1 45.59 55 VAL B N 1
ATOM 1596 C CA . VAL B 1 55 ? -18.391 32.094 25.531 1 45.59 55 VAL B CA 1
ATOM 1597 C C . VAL B 1 55 ? -17.797 31.75 24.156 1 45.59 55 VAL B C 1
ATOM 1599 O O . VAL B 1 55 ? -17.359 30.625 23.906 1 45.59 55 VAL B O 1
ATOM 1602 N N . THR B 1 56 ? -18.328 32.219 23.078 1 50.28 56 THR B N 1
ATOM 1603 C CA . THR B 1 56 ? -17.719 32.375 21.75 1 50.28 56 THR B CA 1
ATOM 1604 C C . THR B 1 56 ? -16.234 32.688 21.875 1 50.28 56 THR B C 1
ATOM 1606 O O . THR B 1 56 ? -15.844 33.625 22.562 1 50.28 56 THR B O 1
ATOM 1609 N N . ARG B 1 57 ? -15.367 31.5 21.938 1 58.03 57 ARG B N 1
ATOM 1610 C CA . ARG B 1 57 ? -13.953 31.859 21.875 1 58.03 57 ARG B CA 1
ATOM 1611 C C . ARG B 1 57 ? -13.719 33.062 20.953 1 58.03 57 ARG B C 1
ATOM 1613 O O . ARG B 1 57 ? -14.375 33.188 19.922 1 58.03 57 ARG B O 1
ATOM 1620 N N . SER B 1 58 ? -13.156 34.062 21.484 1 65.06 58 SER B N 1
ATOM 1621 C CA . SER B 1 58 ? -12.844 35.25 20.688 1 65.06 58 SER B CA 1
ATOM 1622 C C . SER B 1 58 ? -12.008 34.906 19.469 1 65.06 58 SER B C 1
ATOM 1624 O O . SER B 1 58 ? -11.453 33.781 19.375 1 65.06 58 SER B O 1
ATOM 1626 N N . ARG B 1 59 ? -12.258 35.438 18.281 1 68.88 59 ARG B N 1
ATOM 1627 C CA . ARG B 1 59 ? -11.43 35.344 17.078 1 68.88 59 ARG B CA 1
ATOM 1628 C C . ARG B 1 59 ? -9.953 35.219 17.453 1 68.88 59 ARG B C 1
ATOM 1630 O O . ARG B 1 59 ? -9.227 34.438 16.828 1 68.88 59 ARG B O 1
ATOM 1637 N N . ALA B 1 60 ? -9.625 35.875 18.578 1 71.31 60 ALA B N 1
ATOM 1638 C CA . ALA B 1 60 ? -8.227 35.844 19 1 71.31 60 ALA B CA 1
ATOM 1639 C C . ALA B 1 60 ? -7.832 34.5 19.547 1 71.31 60 ALA B C 1
ATOM 1641 O O . ALA B 1 60 ? -6.723 34 19.297 1 71.31 60 ALA B O 1
ATOM 1642 N N . GLU B 1 61 ? -8.719 33.812 20.25 1 74.88 61 GLU B N 1
ATOM 1643 C CA . GLU B 1 61 ? -8.43 32.5 20.812 1 74.88 61 GLU B CA 1
ATOM 1644 C C . GLU B 1 61 ? -8.32 31.438 19.719 1 74.88 61 GLU B C 1
ATOM 1646 O O . GLU B 1 61 ? -7.453 30.562 19.781 1 74.88 61 GLU B O 1
ATOM 1651 N N . TRP B 1 62 ? -9.188 31.703 18.766 1 76 62 TRP B N 1
ATOM 1652 C CA . TRP B 1 62 ? -9.141 30.781 17.641 1 76 62 TRP B CA 1
ATOM 1653 C C . TRP B 1 62 ? -7.828 30.938 16.859 1 76 62 TRP B C 1
ATOM 1655 O O . TRP B 1 62 ? -7.215 29.938 16.484 1 76 62 TRP B O 1
ATOM 1665 N N . ASP B 1 63 ? -7.406 32.156 16.719 1 80 63 ASP B N 1
ATOM 1666 C CA . ASP B 1 63 ? -6.156 32.438 16 1 80 63 ASP B CA 1
ATOM 1667 C C . ASP B 1 63 ? -4.969 31.812 16.734 1 80 63 ASP B C 1
ATOM 1669 O O . ASP B 1 63 ? -4.051 31.281 16.094 1 80 63 ASP B O 1
ATOM 1673 N N . THR B 1 64 ? -5.066 31.906 18.047 1 81.56 64 THR B N 1
ATOM 1674 C CA . THR B 1 64 ? -3.98 31.359 18.828 1 81.56 64 THR B CA 1
ATOM 1675 C C . THR B 1 64 ? -3.945 29.828 18.719 1 81.56 64 THR B C 1
ATOM 1677 O O . THR B 1 64 ? -2.875 29.234 18.578 1 81.56 64 THR B O 1
ATOM 1680 N N . ILE B 1 65 ? -5.062 29.281 18.75 1 79.81 65 ILE B N 1
ATOM 1681 C CA . ILE B 1 65 ? -5.152 27.828 18.641 1 79.81 65 ILE B CA 1
ATOM 1682 C C . ILE B 1 65 ? -4.641 27.375 17.281 1 79.81 65 ILE B C 1
ATOM 1684 O O . ILE B 1 65 ? -3.848 26.438 17.188 1 79.81 65 ILE B O 1
ATOM 1688 N N . MET B 1 66 ? -5.016 28.094 16.312 1 82.56 66 MET B N 1
ATOM 1689 C CA . MET B 1 66 ? -4.598 27.766 14.961 1 82.56 66 MET B CA 1
ATOM 1690 C C . MET B 1 66 ? -3.088 27.906 14.805 1 82.56 66 MET B C 1
ATOM 1692 O O . MET B 1 66 ? -2.443 27.094 14.148 1 82.56 66 MET B O 1
ATOM 1696 N N . ARG B 1 67 ? -2.613 28.953 15.383 1 86.31 67 ARG B N 1
ATOM 1697 C CA . ARG B 1 67 ? -1.176 29.188 15.297 1 86.31 67 ARG B CA 1
ATOM 1698 C C . ARG B 1 67 ? -0.392 28.078 15.984 1 86.31 67 ARG B C 1
ATOM 1700 O O . ARG B 1 67 ? 0.644 27.641 15.477 1 86.31 67 ARG B O 1
ATOM 1707 N N . ARG B 1 68 ? -0.89 27.656 17.078 1 85.44 68 ARG B N 1
ATOM 1708 C CA . ARG B 1 68 ? -0.223 26.578 17.797 1 85.44 68 ARG B CA 1
ATOM 1709 C C . ARG B 1 68 ? -0.255 25.281 17 1 85.44 68 ARG B C 1
ATOM 1711 O O . ARG B 1 68 ? 0.73 24.547 16.984 1 85.44 68 ARG B O 1
ATOM 1718 N N . MET B 1 69 ? -1.317 25.078 16.391 1 84.31 69 MET B N 1
ATOM 1719 C CA . MET B 1 69 ? -1.449 23.891 15.57 1 84.31 69 MET B CA 1
ATOM 1720 C C . MET B 1 69 ? -0.482 23.938 14.391 1 84.31 69 MET B C 1
ATOM 1722 O O . MET B 1 69 ? 0.172 22.938 14.086 1 84.31 69 MET B O 1
ATOM 1726 N N . GLU B 1 70 ? -0.404 25.047 13.805 1 87.5 70 GLU B N 1
ATOM 1727 C CA . GLU B 1 70 ? 0.511 25.234 12.688 1 87.5 70 GLU B CA 1
ATOM 1728 C C . GLU B 1 70 ? 1.962 25.047 13.117 1 87.5 70 GLU B C 1
ATOM 1730 O O . GLU B 1 70 ? 2.758 24.438 12.406 1 87.5 70 GLU B O 1
ATOM 1735 N N . GLU B 1 71 ? 2.262 25.609 14.258 1 90.88 71 GLU B N 1
ATOM 1736 C CA . GLU B 1 71 ? 3.627 25.5 14.766 1 90.88 71 GLU B CA 1
ATOM 1737 C C . GLU B 1 71 ? 3.996 24.047 15.039 1 90.88 71 GLU B C 1
ATOM 1739 O O . GLU B 1 71 ? 5.109 23.609 14.727 1 90.88 71 GLU B O 1
ATOM 1744 N N . THR B 1 72 ? 3.088 23.375 15.602 1 89.44 72 THR B N 1
ATOM 1745 C CA . THR B 1 72 ? 3.314 21.953 15.859 1 89.44 72 THR B CA 1
ATOM 1746 C C . THR B 1 72 ? 3.551 21.203 14.555 1 89.44 72 THR B C 1
ATOM 1748 O O . THR B 1 72 ? 4.484 20.406 14.461 1 89.44 72 THR B O 1
ATOM 1751 N N . ALA B 1 73 ? 2.719 21.469 13.609 1 90.88 73 ALA B N 1
ATOM 1752 C CA . ALA B 1 73 ? 2.844 20.812 12.312 1 90.88 73 ALA B CA 1
ATOM 1753 C C . ALA B 1 73 ? 4.184 21.141 11.656 1 90.88 73 ALA B C 1
ATOM 1755 O O . ALA B 1 73 ? 4.844 20.25 11.102 1 90.88 73 ALA B O 1
ATOM 1756 N N . ARG B 1 74 ? 4.598 22.375 11.781 1 92.81 74 ARG B N 1
ATOM 1757 C CA . ARG B 1 74 ? 5.859 22.812 11.188 1 92.81 74 ARG B CA 1
ATOM 1758 C C . ARG B 1 74 ? 7.043 22.094 11.836 1 92.81 74 ARG B C 1
ATOM 1760 O O . ARG B 1 74 ? 7.992 21.719 11.148 1 92.81 74 ARG B O 1
ATOM 1767 N N . GLU B 1 75 ? 6.961 21.938 13.078 1 94.38 75 GLU B N 1
ATOM 1768 C CA . GLU B 1 75 ? 8.031 21.234 13.789 1 94.38 75 GLU B CA 1
ATOM 1769 C C . GLU B 1 75 ? 8.156 19.797 13.328 1 94.38 75 GLU B C 1
ATOM 1771 O O . GLU B 1 75 ? 9.258 19.281 13.117 1 94.38 75 GLU B O 1
ATOM 1776 N N . ILE B 1 76 ? 7.059 19.188 13.117 1 93.69 76 ILE B N 1
ATOM 1777 C CA . ILE B 1 76 ? 7.031 17.781 12.766 1 93.69 76 ILE B CA 1
ATOM 1778 C C . ILE B 1 76 ? 7.539 17.578 11.336 1 93.69 76 ILE B C 1
ATOM 1780 O O . ILE B 1 76 ? 8.266 16.625 11.055 1 93.69 76 ILE B O 1
ATOM 1784 N N . THR B 1 77 ? 7.199 18.516 10.43 1 96.38 77 THR B N 1
ATOM 1785 C CA . THR B 1 77 ? 7.555 18.328 9.031 1 96.38 77 THR B CA 1
ATOM 1786 C C . THR B 1 77 ? 8.953 18.875 8.75 1 96.38 77 THR B C 1
ATOM 1788 O O . THR B 1 77 ? 9.539 18.594 7.703 1 96.38 77 THR B O 1
ATOM 1791 N N . ALA B 1 78 ? 9.562 19.625 9.656 1 96.12 78 ALA B N 1
ATOM 1792 C CA . ALA B 1 78 ? 10.789 20.391 9.422 1 96.12 78 ALA B CA 1
ATOM 1793 C C . ALA B 1 78 ? 11.922 19.484 8.977 1 96.12 78 ALA B C 1
ATOM 1795 O O . ALA B 1 78 ? 12.625 19.781 8.008 1 96.12 78 ALA B O 1
ATOM 1796 N N . ASP B 1 79 ? 12.086 18.391 9.648 1 94.81 79 ASP B N 1
ATOM 1797 C CA . ASP B 1 79 ? 13.18 17.484 9.32 1 94.81 79 ASP B CA 1
ATOM 1798 C C . ASP B 1 79 ? 12.984 16.875 7.934 1 94.81 79 ASP B C 1
ATOM 1800 O O . ASP B 1 79 ? 13.953 16.672 7.199 1 94.81 79 ASP B O 1
ATOM 1804 N N . TYR B 1 80 ? 11.797 16.594 7.582 1 97.06 80 TYR B N 1
ATOM 1805 C CA . TYR B 1 80 ? 11.508 16.031 6.266 1 97.06 80 TYR B CA 1
ATOM 1806 C C . TYR B 1 80 ? 11.75 17.078 5.176 1 97.06 80 TYR B C 1
ATOM 1808 O O . TYR B 1 80 ? 12.234 16.734 4.09 1 97.06 80 TYR B O 1
ATOM 1816 N N . GLU B 1 81 ? 11.406 18.328 5.504 1 97.56 81 GLU B N 1
ATOM 1817 C CA . GLU B 1 81 ? 11.641 19.406 4.562 1 97.56 81 GLU B CA 1
ATOM 1818 C C . GLU B 1 81 ? 13.125 19.578 4.258 1 97.56 81 GLU B C 1
ATOM 1820 O O . GLU B 1 81 ? 13.508 19.75 3.102 1 97.56 81 GLU B O 1
ATOM 1825 N N . LYS B 1 82 ? 13.914 19.5 5.262 1 97.25 82 LYS B N 1
ATOM 1826 C CA . LYS B 1 82 ? 15.359 19.625 5.09 1 97.25 82 LYS B CA 1
ATOM 1827 C C . LYS B 1 82 ? 15.906 18.516 4.184 1 97.25 82 LYS B C 1
ATOM 1829 O O . LYS B 1 82 ? 16.766 18.766 3.344 1 97.25 82 LYS B O 1
ATOM 1834 N N . ILE B 1 83 ? 15.414 17.328 4.414 1 96.62 83 ILE B N 1
ATOM 1835 C CA . ILE B 1 83 ? 15.844 16.203 3.598 1 96.62 83 ILE B CA 1
ATOM 1836 C C . ILE B 1 83 ? 15.43 16.438 2.143 1 96.62 83 ILE B C 1
ATOM 1838 O O . ILE B 1 83 ? 16.234 16.219 1.227 1 96.62 83 ILE B O 1
ATOM 1842 N N . CYS B 1 84 ? 14.211 16.875 1.943 1 97.19 84 CYS B N 1
ATOM 1843 C CA . CYS B 1 84 ? 13.727 17.156 0.592 1 97.19 84 CYS B CA 1
ATOM 1844 C C . CYS B 1 84 ? 14.594 18.203 -0.092 1 97.19 84 CYS B C 1
ATOM 1846 O O . CYS B 1 84 ? 14.93 18.062 -1.27 1 97.19 84 CYS B O 1
ATOM 1848 N N . GLU B 1 85 ? 14.945 19.234 0.629 1 97 85 GLU B N 1
ATOM 1849 C CA . GLU B 1 85 ? 15.812 20.297 0.09 1 97 85 GLU B CA 1
ATOM 1850 C C . GLU B 1 85 ? 17.172 19.734 -0.289 1 97 85 GLU B C 1
ATOM 1852 O O . GLU B 1 85 ? 17.672 20 -1.387 1 97 85 GLU B O 1
ATOM 1857 N N . ALA B 1 86 ? 17.703 18.922 0.577 1 95.88 86 ALA B N 1
ATOM 1858 C CA . ALA B 1 86 ? 19.031 18.344 0.352 1 95.88 86 ALA B CA 1
ATOM 1859 C C . ALA B 1 86 ? 19.031 17.422 -0.862 1 95.88 86 ALA B C 1
ATOM 1861 O O . ALA B 1 86 ? 20.031 17.328 -1.581 1 95.88 86 ALA B O 1
ATOM 1862 N N . GLU B 1 87 ? 17.906 16.812 -1.043 1 94.94 87 GLU B N 1
ATOM 1863 C CA . GLU B 1 87 ? 17.797 15.836 -2.123 1 94.94 87 GLU B CA 1
ATOM 1864 C C . GLU B 1 87 ? 17.188 16.469 -3.373 1 94.94 87 GLU B C 1
ATOM 1866 O O . GLU B 1 87 ? 16.969 15.773 -4.371 1 94.94 87 GLU B O 1
ATOM 1871 N N . ASN B 1 88 ? 16.859 17.766 -3.32 1 95.56 88 ASN B N 1
ATOM 1872 C CA . ASN B 1 88 ? 16.25 18.5 -4.426 1 95.56 88 ASN B CA 1
ATOM 1873 C C . ASN B 1 88 ? 14.922 17.891 -4.848 1 95.56 88 ASN B C 1
ATOM 1875 O O . ASN B 1 88 ? 14.664 17.734 -6.039 1 95.56 88 ASN B O 1
ATOM 1879 N N . ILE B 1 89 ? 14.148 17.5 -3.895 1 95.88 89 ILE B N 1
ATOM 1880 C CA . ILE B 1 89 ? 12.797 16.984 -4.129 1 95.88 89 ILE B CA 1
ATOM 1881 C C . ILE B 1 89 ? 11.773 18.094 -3.91 1 95.88 89 ILE B C 1
ATOM 1883 O O . ILE B 1 89 ? 11.711 18.672 -2.824 1 95.88 89 ILE B O 1
ATOM 1887 N N . PRO B 1 90 ? 11.023 18.391 -4.949 1 97.19 90 PRO B N 1
ATOM 1888 C CA . PRO B 1 90 ? 9.922 19.328 -4.707 1 97.19 90 PRO B CA 1
ATOM 1889 C C . PRO B 1 90 ? 8.969 18.844 -3.617 1 97.19 90 PRO B C 1
ATOM 1891 O O . PRO B 1 90 ? 8.602 17.656 -3.592 1 97.19 90 PRO B O 1
ATOM 1894 N N . PHE B 1 91 ? 8.656 19.781 -2.699 1 97.5 91 PHE B N 1
ATOM 1895 C CA . PHE B 1 91 ? 7.773 19.359 -1.617 1 97.5 91 PHE B CA 1
ATOM 1896 C C . PHE B 1 91 ? 6.863 20.5 -1.182 1 97.5 91 PHE B C 1
ATOM 1898 O O . PHE B 1 91 ? 7.102 21.656 -1.526 1 97.5 91 PHE B O 1
ATOM 1905 N N . GLN B 1 92 ? 5.793 20.125 -0.525 1 97 92 GLN B N 1
ATOM 1906 C CA . GLN B 1 92 ? 4.859 21.016 0.165 1 97 92 GLN B CA 1
ATOM 1907 C C . GLN B 1 92 ? 4.441 20.422 1.513 1 97 92 GLN B C 1
ATOM 1909 O O . GLN B 1 92 ? 4.164 19.234 1.619 1 97 92 GLN B O 1
ATOM 1914 N N . SER B 1 93 ? 4.504 21.234 2.504 1 96.94 93 SER B N 1
ATOM 1915 C CA . SER B 1 93 ? 3.994 20.828 3.809 1 96.94 93 SER B CA 1
ATOM 1916 C C . SER B 1 93 ? 2.562 21.312 4.02 1 96.94 93 SER B C 1
ATOM 1918 O O . SER B 1 93 ? 2.266 22.5 3.84 1 96.94 93 SER B O 1
ATOM 1920 N N . ILE B 1 94 ? 1.753 20.375 4.355 1 95.56 94 ILE B N 1
ATOM 1921 C CA . ILE B 1 94 ? 0.345 20.672 4.586 1 95.56 94 ILE B CA 1
ATOM 1922 C C . ILE B 1 94 ? -0.101 20.078 5.922 1 95.56 94 ILE B C 1
ATOM 1924 O O . ILE B 1 94 ? 0.512 19.141 6.422 1 95.56 94 ILE B O 1
ATOM 1928 N N . TRP B 1 95 ? -1.083 20.719 6.52 1 93.38 95 TRP B N 1
ATOM 1929 C CA . TRP B 1 95 ? -1.59 20.203 7.785 1 93.38 95 TRP B CA 1
ATOM 1930 C C . TRP B 1 95 ? -3.107 20.344 7.863 1 93.38 95 TRP B C 1
ATOM 1932 O O . TRP B 1 95 ? -3.717 21.031 7.039 1 93.38 95 TRP B O 1
ATOM 1942 N N . GLY B 1 96 ? -3.727 19.578 8.688 1 91.44 96 GLY B N 1
ATOM 1943 C CA . GLY B 1 96 ? -5.145 19.641 9 1 91.44 96 GLY B CA 1
ATOM 1944 C C . GLY B 1 96 ? -5.441 19.359 10.461 1 91.44 96 GLY B C 1
ATOM 1945 O O . GLY B 1 96 ? -4.543 19 11.227 1 91.44 96 GLY B O 1
ATOM 1946 N N . ALA B 1 97 ? -6.684 19.672 10.844 1 90.38 97 ALA B N 1
ATOM 1947 C CA . ALA B 1 97 ? -7.141 19.391 12.203 1 90.38 97 ALA B CA 1
ATOM 1948 C C . ALA B 1 97 ? -8.266 18.359 12.188 1 90.38 97 ALA B C 1
ATOM 1950 O O . ALA B 1 97 ? -9.109 18.359 11.297 1 90.38 97 ALA B O 1
ATOM 1951 N N . GLY B 1 98 ? -8.195 17.453 13.172 1 91.5 98 GLY B N 1
ATOM 1952 C CA . GLY B 1 98 ? -9.258 16.453 13.289 1 91.5 98 GLY B CA 1
ATOM 1953 C C . GLY B 1 98 ? -8.734 15.039 13.398 1 91.5 98 GLY B C 1
ATOM 1954 O O . GLY B 1 98 ? -7.652 14.812 13.945 1 91.5 98 GLY B O 1
ATOM 1955 N N . ASN B 1 99 ? -9.594 14.094 13.016 1 93.31 99 ASN B N 1
ATOM 1956 C CA . ASN B 1 99 ? -9.195 12.695 12.992 1 93.31 99 ASN B CA 1
ATOM 1957 C C . ASN B 1 99 ? -8.117 12.438 11.953 1 93.31 99 ASN B C 1
ATOM 1959 O O . ASN B 1 99 ? -8.266 12.805 10.789 1 93.31 99 ASN B O 1
ATOM 1963 N N . ALA B 1 100 ? -7.133 11.836 12.367 1 95 100 ALA B N 1
ATOM 1964 C CA . ALA B 1 100 ? -5.953 11.68 11.516 1 95 100 ALA B CA 1
ATOM 1965 C C . ALA B 1 100 ? -6.297 10.898 10.25 1 95 100 ALA B C 1
ATOM 1967 O O . ALA B 1 100 ? -5.953 11.328 9.141 1 95 100 ALA B O 1
ATOM 1968 N N . GLY B 1 101 ? -6.984 9.789 10.414 1 96.12 101 GLY B N 1
ATOM 1969 C CA . GLY B 1 101 ? -7.336 8.977 9.258 1 96.12 101 GLY B CA 1
ATOM 1970 C C . GLY B 1 101 ? -8.18 9.719 8.242 1 96.12 101 GLY B C 1
ATOM 1971 O O . GLY B 1 101 ? -7.871 9.719 7.047 1 96.12 101 GLY B O 1
ATOM 1972 N N . GLU B 1 102 ? -9.203 10.398 8.727 1 96.69 102 GLU B N 1
ATOM 1973 C CA . GLU B 1 102 ? -10.094 11.172 7.863 1 96.69 102 GLU B CA 1
ATOM 1974 C C . GLU B 1 102 ? -9.344 12.32 7.188 1 96.69 102 GLU B C 1
ATOM 1976 O O . GLU B 1 102 ? -9.492 12.547 5.988 1 96.69 102 GLU B O 1
ATOM 1981 N N . GLY B 1 103 ? -8.578 12.984 7.988 1 96.62 103 GLY B N 1
ATOM 1982 C CA . GLY B 1 103 ? -7.816 14.117 7.473 1 96.62 103 GLY B CA 1
ATOM 1983 C C . GLY B 1 103 ? -6.836 13.734 6.383 1 96.62 103 GLY B C 1
ATOM 1984 O O . GLY B 1 103 ? -6.691 14.445 5.391 1 96.62 103 GLY B O 1
ATOM 1985 N N . ILE B 1 104 ? -6.211 12.602 6.527 1 97.62 104 ILE B N 1
ATOM 1986 C CA . ILE B 1 104 ? -5.238 12.125 5.551 1 97.62 104 ILE B CA 1
ATOM 1987 C C . ILE B 1 104 ? -5.941 11.812 4.23 1 97.62 104 ILE B C 1
ATOM 1989 O O . ILE B 1 104 ? -5.484 12.227 3.162 1 97.62 104 ILE B O 1
ATOM 1993 N N . CYS B 1 105 ? -7.059 11.117 4.297 1 97.38 105 CYS B N 1
ATOM 1994 C CA . CYS B 1 105 ? -7.812 10.781 3.096 1 97.38 105 CYS B CA 1
ATOM 1995 C C . CYS B 1 105 ? -8.32 12.039 2.4 1 97.38 105 CYS B C 1
ATOM 1997 O O . CYS B 1 105 ? -8.266 12.148 1.175 1 97.38 105 CYS B O 1
ATOM 1999 N N . GLU B 1 106 ? -8.727 12.977 3.203 1 97.25 106 GLU B N 1
ATOM 2000 C CA . GLU B 1 106 ? -9.234 14.234 2.654 1 97.25 106 GLU B CA 1
ATOM 2001 C C . GLU B 1 106 ? -8.117 15.031 1.984 1 97.25 106 GLU B C 1
ATOM 2003 O O . GLU B 1 106 ? -8.305 15.562 0.889 1 97.25 106 GLU B O 1
ATOM 2008 N N . LEU B 1 107 ? -7.012 15.109 2.625 1 96.88 107 LEU B N 1
ATOM 2009 C CA . LEU B 1 107 ? -5.883 15.828 2.053 1 96.88 107 LEU B CA 1
ATOM 2010 C C . LEU B 1 107 ? -5.426 15.18 0.751 1 96.88 107 LEU B C 1
ATOM 2012 O O . LEU B 1 107 ? -5.086 15.875 -0.208 1 96.88 107 LEU B O 1
ATOM 2016 N N . ALA B 1 108 ? -5.379 13.867 0.734 1 97.06 108 ALA B N 1
ATOM 2017 C CA . ALA B 1 108 ? -4.984 13.164 -0.486 1 97.06 108 ALA B CA 1
ATOM 2018 C C . ALA B 1 108 ? -5.906 13.531 -1.647 1 97.06 108 ALA B C 1
ATOM 2020 O O . ALA B 1 108 ? -5.438 13.812 -2.754 1 97.06 108 ALA B O 1
ATOM 2021 N N . LYS B 1 109 ? -7.168 13.547 -1.382 1 95.38 109 LYS B N 1
ATOM 2022 C CA . LYS B 1 109 ? -8.172 13.852 -2.396 1 95.38 109 LYS B CA 1
ATOM 2023 C C . LYS B 1 109 ? -8.078 15.312 -2.838 1 95.38 109 LYS B C 1
ATOM 2025 O O . LYS B 1 109 ? -7.992 15.602 -4.031 1 95.38 109 LYS B O 1
ATOM 2030 N N . ASN B 1 110 ? -8.031 16.203 -1.891 1 96 110 ASN B N 1
ATOM 2031 C CA . ASN B 1 110 ? -8.07 17.641 -2.168 1 96 110 ASN B CA 1
ATOM 2032 C C . ASN B 1 110 ? -6.812 18.094 -2.893 1 96 110 ASN B C 1
ATOM 2034 O O . ASN B 1 110 ? -6.871 19 -3.727 1 96 110 ASN B O 1
ATOM 2038 N N . GLU B 1 111 ? -5.672 17.5 -2.549 1 96.06 111 GLU B N 1
ATOM 2039 C CA . GLU B 1 111 ? -4.398 17.938 -3.113 1 96.06 111 GLU B CA 1
ATOM 2040 C C . GLU B 1 111 ? -4.066 17.172 -4.387 1 96.06 111 GLU B C 1
ATOM 2042 O O . GLU B 1 111 ? -3.068 17.453 -5.051 1 96.06 111 GLU B O 1
ATOM 2047 N N . GLY B 1 112 ? -4.887 16.125 -4.684 1 94.5 112 GLY B N 1
ATOM 2048 C CA . GLY B 1 112 ? -4.68 15.359 -5.898 1 94.5 112 GLY B CA 1
ATOM 2049 C C . GLY B 1 112 ? -3.465 14.453 -5.832 1 94.5 112 GLY B C 1
ATOM 2050 O O . GLY B 1 112 ? -2.701 14.359 -6.793 1 94.5 112 GLY B O 1
ATOM 2051 N N . ALA B 1 113 ? -3.227 13.898 -4.668 1 95.94 113 ALA B N 1
ATOM 2052 C CA . ALA B 1 113 ? -2.129 12.945 -4.535 1 95.94 113 ALA B CA 1
ATOM 2053 C C . ALA B 1 113 ? -2.379 11.695 -5.379 1 95.94 113 ALA B C 1
ATOM 2055 O O . ALA B 1 113 ? -3.512 11.219 -5.473 1 95.94 113 ALA B O 1
ATOM 2056 N N . ASP B 1 114 ? -1.331 11.18 -5.98 1 92.56 114 ASP B N 1
ATOM 2057 C CA . ASP B 1 114 ? -1.436 9.945 -6.754 1 92.56 114 ASP B CA 1
ATOM 2058 C C 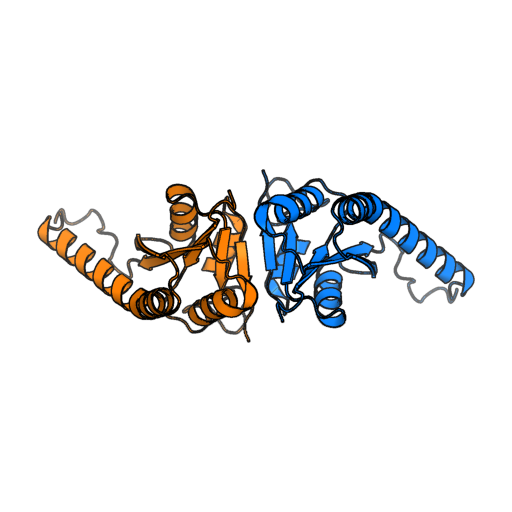. ASP B 1 114 ? -1.461 8.719 -5.84 1 92.56 114 ASP B C 1
ATOM 2060 O O . ASP B 1 114 ? -2.096 7.715 -6.16 1 92.56 114 ASP B O 1
ATOM 2064 N N . PHE B 1 115 ? -0.706 8.734 -4.801 1 93 115 PHE B N 1
ATOM 2065 C CA . PHE B 1 115 ? -0.833 7.703 -3.775 1 93 115 PHE B CA 1
ATOM 2066 C C . PHE B 1 115 ? -0.307 8.203 -2.438 1 93 115 PHE B C 1
ATOM 2068 O O . PHE B 1 115 ? 0.254 9.305 -2.355 1 93 115 PHE B O 1
ATOM 2075 N N . ILE B 1 116 ? -0.598 7.48 -1.397 1 97.69 116 ILE B N 1
ATOM 2076 C CA . ILE B 1 116 ? -0.192 7.734 -0.02 1 97.69 116 ILE B CA 1
ATOM 2077 C C . ILE B 1 116 ? 0.892 6.738 0.392 1 97.69 116 ILE B C 1
ATOM 2079 O O . ILE B 1 116 ? 0.781 5.543 0.115 1 97.69 116 ILE B O 1
ATOM 2083 N N . LEU B 1 117 ? 1.959 7.203 0.888 1 97.69 117 LEU B N 1
ATOM 2084 C CA . LEU B 1 117 ? 3.004 6.371 1.473 1 97.69 117 LEU B CA 1
ATOM 2085 C C . LEU B 1 117 ? 3.059 6.551 2.986 1 97.69 117 LEU B C 1
ATOM 2087 O O . LEU B 1 117 ? 3.375 7.641 3.475 1 97.69 117 LEU B O 1
ATOM 2091 N N . ILE B 1 118 ? 2.77 5.48 3.75 1 97.5 118 ILE B N 1
ATOM 2092 C CA . ILE B 1 118 ? 2.51 5.602 5.18 1 97.5 118 ILE B CA 1
ATOM 2093 C C . ILE B 1 118 ? 3.117 4.41 5.918 1 97.5 118 ILE B C 1
ATOM 2095 O O . ILE B 1 118 ? 3.219 3.314 5.363 1 97.5 118 ILE B O 1
ATOM 2099 N N . GLY B 1 119 ? 3.586 4.691 7.086 1 95.12 119 GLY B N 1
ATOM 2100 C CA . GLY B 1 119 ? 3.996 3.592 7.945 1 95.12 119 GLY B CA 1
ATOM 2101 C C . GLY B 1 119 ? 2.83 2.766 8.461 1 95.12 119 GLY B C 1
ATOM 2102 O O . GLY B 1 119 ? 1.714 3.271 8.586 1 95.12 119 GLY B O 1
ATOM 2103 N N . ASN B 1 120 ? 3.076 1.523 8.836 1 91.19 120 ASN B N 1
ATOM 2104 C CA . ASN B 1 120 ? 2.012 0.64 9.297 1 91.19 120 ASN B CA 1
ATOM 2105 C C . ASN B 1 120 ? 1.587 0.973 10.727 1 91.19 120 ASN B C 1
ATOM 2107 O O . ASN B 1 120 ? 0.507 0.573 11.164 1 91.19 120 ASN B O 1
ATOM 2111 N N . ARG B 1 121 ? 2.533 1.69 11.414 1 88 121 ARG B N 1
ATOM 2112 C CA . ARG B 1 121 ? 2.242 2.117 12.773 1 88 121 ARG B CA 1
ATOM 2113 C C . ARG B 1 121 ? 2.576 3.592 12.977 1 88 121 ARG B C 1
ATOM 2115 O O . ARG B 1 121 ? 3.02 4.262 12.039 1 88 121 ARG B O 1
ATOM 2122 N N . GLY B 1 122 ? 2.15 4.062 14.227 1 83.44 122 GLY B N 1
ATOM 2123 C CA . GLY B 1 122 ? 2.42 5.434 14.617 1 83.44 122 GLY B CA 1
ATOM 2124 C C . GLY B 1 122 ? 2.572 5.605 16.125 1 83.44 122 GLY B C 1
ATOM 2125 O O . GLY B 1 122 ? 3.047 4.699 16.812 1 83.44 122 GLY B O 1
ATOM 2126 N N . LEU B 1 123 ? 2.279 6.762 16.547 1 73.94 123 LEU B N 1
ATOM 2127 C CA . LEU B 1 123 ? 2.496 7.117 17.953 1 73.94 123 LEU B CA 1
ATOM 2128 C C . LEU B 1 123 ? 1.605 6.285 18.859 1 73.94 123 LEU B C 1
ATOM 2130 O O . LEU B 1 123 ? 2.039 5.855 19.938 1 73.94 123 LEU B O 1
ATOM 2134 N N . GLY B 1 124 ? 0.451 6.023 18.547 1 71.06 124 GLY B N 1
ATOM 2135 C CA . GLY B 1 124 ? -0.501 5.414 19.469 1 71.06 124 GLY B CA 1
ATOM 2136 C C . GLY B 1 124 ? -0.659 3.92 19.25 1 71.06 124 GLY B C 1
ATOM 2137 O O . GLY B 1 124 ? -1.556 3.297 19.828 1 71.06 124 GLY B O 1
ATOM 2138 N N . SER B 1 125 ? 0.271 3.367 18.547 1 68.25 125 SER B N 1
ATOM 2139 C CA . SER B 1 125 ? 0.033 1.967 18.219 1 68.25 125 SER B CA 1
ATOM 2140 C C . SER B 1 125 ? 0.499 1.046 19.344 1 68.25 125 SER B C 1
ATOM 2142 O O . SER B 1 125 ? 1.534 1.291 19.953 1 68.25 125 SER B O 1
ATOM 2144 N N . ILE B 1 126 ? -0.357 0.207 19.719 1 70.75 126 ILE B N 1
ATOM 2145 C CA . ILE B 1 126 ? -0.052 -0.826 20.719 1 70.75 126 ILE B CA 1
ATOM 2146 C C . ILE B 1 126 ? 0.831 -1.898 20.078 1 70.75 126 ILE B C 1
ATOM 2148 O O . ILE B 1 126 ? 0.648 -2.252 18.906 1 70.75 126 ILE B O 1
ATOM 2152 N N . LYS B 1 127 ? 1.703 -2.441 20.844 1 68.12 127 LYS B N 1
ATOM 2153 C CA . LYS B 1 127 ? 2.729 -3.369 20.375 1 68.12 127 LYS B CA 1
ATOM 2154 C C . LYS B 1 127 ? 2.104 -4.598 19.719 1 68.12 127 LYS B C 1
ATOM 2156 O O . LYS B 1 127 ? 2.695 -5.199 18.828 1 68.12 127 LYS B O 1
ATOM 2161 N N . ARG B 1 128 ? 0.856 -4.867 20.125 1 72.56 128 ARG B N 1
ATOM 2162 C CA . ARG B 1 128 ? 0.27 -6.125 19.672 1 72.56 128 ARG B CA 1
ATOM 2163 C C . ARG B 1 128 ? -0.48 -5.934 18.344 1 72.56 128 ARG B C 1
ATOM 2165 O O . ARG B 1 128 ? -0.859 -6.91 17.703 1 72.56 128 ARG B O 1
ATOM 2172 N N . THR B 1 129 ? -0.577 -4.699 18.078 1 76.62 129 THR B N 1
ATOM 2173 C CA . THR B 1 129 ? -1.318 -4.465 16.844 1 76.62 129 THR B CA 1
ATOM 2174 C C . THR B 1 129 ? -0.389 -4.516 15.641 1 76.62 129 THR B C 1
ATOM 2176 O O . THR B 1 129 ? 0.751 -4.055 15.711 1 76.62 129 THR B O 1
ATOM 2179 N N . LEU B 1 130 ? -0.857 -5.133 14.594 1 82.5 130 LEU B N 1
ATOM 2180 C CA . LEU B 1 130 ? -0.029 -5.258 13.406 1 82.5 130 LEU B CA 1
ATOM 2181 C C . LEU B 1 130 ? -0.186 -4.035 12.508 1 82.5 130 LEU B C 1
ATOM 2183 O O . LEU B 1 130 ? 0.753 -3.648 11.805 1 82.5 130 LEU B O 1
ATOM 2187 N N . LEU B 1 131 ? -1.353 -3.426 12.648 1 88.56 131 LEU B N 1
ATOM 2188 C CA . LEU B 1 131 ? -1.63 -2.225 11.867 1 88.56 131 LEU B CA 1
ATOM 2189 C C . LEU B 1 131 ? -2.219 -1.128 12.75 1 88.56 131 LEU B C 1
ATOM 2191 O O . LEU B 1 131 ? -3.168 -1.371 13.5 1 88.56 131 LEU B O 1
ATOM 2195 N N . GLY B 1 132 ? -1.661 -0.013 12.75 1 91.12 132 GLY B N 1
ATOM 2196 C CA . GLY B 1 132 ? -2.186 1.103 13.516 1 91.12 132 GLY B CA 1
ATOM 2197 C C . GLY B 1 132 ? -3.562 1.547 13.062 1 91.12 132 GLY B C 1
ATOM 2198 O O . GLY B 1 132 ? -3.93 1.358 11.898 1 91.12 132 GLY B O 1
ATOM 2199 N N . SER B 1 133 ? -4.246 2.215 13.93 1 91.5 133 SER B N 1
ATOM 2200 C CA . SER B 1 133 ? -5.629 2.617 13.688 1 91.5 133 SER B CA 1
ATOM 2201 C C . SER B 1 133 ? -5.719 3.619 12.539 1 91.5 133 SER B C 1
ATOM 2203 O O . SER B 1 133 ? -6.641 3.559 11.727 1 91.5 133 SER B O 1
ATOM 2205 N N . VAL B 1 134 ? -4.793 4.547 12.453 1 93.75 134 VAL B N 1
ATOM 2206 C CA . VAL B 1 134 ? -4.812 5.551 11.391 1 93.75 134 VAL B CA 1
ATOM 2207 C C . VAL B 1 134 ? -4.574 4.883 10.039 1 93.75 134 VAL B C 1
ATOM 2209 O O . VAL B 1 134 ? -5.324 5.105 9.086 1 93.75 134 VAL B O 1
ATOM 2212 N N . THR B 1 135 ? -3.559 4.055 9.969 1 94.88 135 THR B N 1
ATOM 2213 C CA . THR B 1 135 ? -3.258 3.367 8.719 1 94.88 135 THR B CA 1
ATOM 2214 C C . THR B 1 135 ? -4.406 2.443 8.32 1 94.88 135 THR B C 1
ATOM 2216 O O . THR B 1 135 ? -4.77 2.367 7.145 1 94.88 135 THR B O 1
ATOM 2219 N N . ASP B 1 136 ? -4.957 1.822 9.273 1 92.12 136 ASP B N 1
ATOM 2220 C CA . ASP B 1 136 ? -6.109 0.968 9 1 92.12 136 ASP B CA 1
ATOM 2221 C C . ASP B 1 136 ? -7.25 1.767 8.375 1 92.12 136 ASP B C 1
ATOM 2223 O O . ASP B 1 136 ? -7.84 1.339 7.383 1 92.12 136 ASP B O 1
ATOM 2227 N N . TYR B 1 137 ? -7.516 2.887 8.938 1 93.69 137 TYR B N 1
ATOM 2228 C CA . TYR B 1 137 ? -8.555 3.748 8.398 1 93.69 137 TYR B CA 1
ATOM 2229 C C . TYR B 1 137 ? -8.219 4.184 6.977 1 93.69 137 TYR B C 1
ATOM 2231 O O . TYR B 1 137 ? -9.07 4.141 6.086 1 93.69 137 TYR B O 1
ATOM 2239 N N . VAL B 1 138 ? -7.059 4.562 6.754 1 96.06 138 VAL B N 1
ATOM 2240 C CA . VAL B 1 138 ? -6.629 5.074 5.457 1 96.06 138 VAL B CA 1
ATOM 2241 C C . VAL B 1 138 ? -6.77 3.982 4.398 1 96.06 138 VAL B C 1
ATOM 2243 O O . VAL B 1 138 ? -7.281 4.23 3.305 1 96.06 138 VAL B O 1
ATOM 2246 N N . VAL B 1 139 ? -6.402 2.814 4.711 1 93.31 139 VAL B N 1
ATOM 2247 C CA . VAL B 1 139 ? -6.43 1.727 3.74 1 93.31 139 VAL B CA 1
ATOM 2248 C C . VAL B 1 139 ? -7.875 1.379 3.391 1 93.31 139 VAL B C 1
ATOM 2250 O O . VAL B 1 139 ? -8.164 0.979 2.262 1 93.31 139 VAL B O 1
ATOM 2253 N N . GLN B 1 140 ? -8.703 1.604 4.254 1 92 140 GLN B N 1
ATOM 2254 C CA . GLN B 1 140 ? -10.109 1.265 4.051 1 92 140 GLN B CA 1
ATOM 2255 C C . GLN B 1 140 ? -10.836 2.367 3.285 1 92 140 GLN B C 1
ATOM 2257 O O . GLN B 1 140 ? -11.812 2.102 2.58 1 92 140 GLN B O 1
ATOM 2262 N N . HIS B 1 141 ? -10.281 3.604 3.348 1 93.81 141 HIS B N 1
ATOM 2263 C CA . HIS B 1 141 ? -11.133 4.707 2.922 1 93.81 141 HIS B CA 1
ATOM 2264 C C . HIS B 1 141 ? -10.453 5.539 1.839 1 93.81 141 HIS B C 1
ATOM 2266 O O . HIS B 1 141 ? -11.094 6.387 1.208 1 93.81 141 HIS B O 1
ATOM 2272 N N . SER B 1 142 ? -9.211 5.309 1.659 1 95.19 142 SER B N 1
ATOM 2273 C CA . SER B 1 142 ? -8.5 6.133 0.687 1 95.19 142 SER B CA 1
ATOM 2274 C C . SER B 1 142 ? -9.07 5.945 -0.716 1 95.19 142 SER B C 1
ATOM 2276 O O . SER B 1 142 ? -9.383 4.824 -1.122 1 95.19 142 SER B O 1
ATOM 2278 N N . HIS B 1 143 ? -9.086 7.039 -1.462 1 92.88 143 HIS B N 1
ATOM 2279 C CA . HIS B 1 143 ? -9.516 6.996 -2.854 1 92.88 143 HIS B CA 1
ATOM 2280 C C . HIS B 1 143 ? -8.328 6.828 -3.797 1 92.88 143 HIS B C 1
ATOM 2282 O O . HIS B 1 143 ? -8.516 6.672 -5.008 1 92.88 143 HIS B O 1
ATOM 2288 N N . VAL B 1 144 ? -7.172 6.898 -3.256 1 94.88 144 VAL B N 1
ATOM 2289 C CA . VAL B 1 144 ? -5.953 6.715 -4.043 1 94.88 144 VAL B CA 1
ATOM 2290 C C . VAL B 1 144 ? -5.172 5.516 -3.514 1 94.88 144 VAL B C 1
ATOM 2292 O O . VAL B 1 144 ? -5.469 5 -2.434 1 94.88 144 VAL B O 1
ATOM 2295 N N . ALA B 1 145 ? -4.207 5.043 -4.223 1 95.81 145 ALA B N 1
ATOM 2296 C CA . ALA B 1 145 ? -3.389 3.902 -3.82 1 95.81 145 ALA B CA 1
ATOM 2297 C C . ALA B 1 145 ? -2.598 4.215 -2.553 1 95.81 145 ALA B C 1
ATOM 2299 O O . ALA B 1 145 ? -2.213 5.363 -2.322 1 95.81 145 ALA B O 1
ATOM 2300 N N . VAL B 1 146 ? -2.414 3.191 -1.741 1 97.06 146 VAL B N 1
ATOM 2301 C CA . VAL B 1 146 ? -1.71 3.365 -0.475 1 97.06 146 VAL B CA 1
ATOM 2302 C C . VAL B 1 146 ? -0.557 2.367 -0.385 1 97.06 146 VAL B C 1
ATOM 2304 O O . VAL B 1 146 ? -0.763 1.158 -0.509 1 97.06 146 VAL B O 1
ATOM 2307 N N . LEU B 1 147 ? 0.652 2.865 -0.247 1 96.56 147 LEU B N 1
ATOM 2308 C CA . LEU B 1 147 ? 1.824 2.043 0.033 1 96.56 147 LEU B CA 1
ATOM 2309 C C . LEU B 1 147 ? 2.127 2.018 1.527 1 96.56 147 LEU B C 1
ATOM 2311 O O . LEU B 1 147 ? 2.42 3.057 2.123 1 96.56 147 LEU B O 1
ATOM 2315 N N . ILE B 1 148 ? 2.016 0.881 2.086 1 96.56 148 ILE B N 1
ATOM 2316 C CA . ILE B 1 148 ? 2.264 0.69 3.512 1 96.56 148 ILE B CA 1
ATOM 2317 C C . ILE B 1 148 ? 3.662 0.114 3.721 1 96.56 148 ILE B C 1
ATOM 2319 O O . ILE B 1 148 ? 4.004 -0.922 3.146 1 96.56 148 ILE B O 1
ATOM 2323 N N . VAL B 1 149 ? 4.418 0.728 4.547 1 95.25 149 VAL B N 1
ATOM 2324 C CA . VAL B 1 149 ? 5.773 0.284 4.855 1 95.25 149 VAL B CA 1
ATOM 2325 C C . VAL B 1 149 ? 5.793 -0.419 6.211 1 95.25 149 VAL B C 1
ATOM 2327 O O . VAL B 1 149 ? 5.422 0.17 7.227 1 95.25 149 VAL B O 1
ATOM 2330 N N . PRO B 1 150 ? 6.141 -1.654 6.199 1 89.12 150 PRO B N 1
ATOM 2331 C CA . PRO B 1 150 ? 6.168 -2.404 7.457 1 89.12 150 PRO B CA 1
ATOM 2332 C C . PRO B 1 150 ? 7.289 -1.95 8.391 1 89.12 150 PRO B C 1
ATOM 2334 O O . PRO B 1 150 ? 8.148 -1.165 7.988 1 89.12 150 PRO B O 1
ATOM 2337 N N . PRO B 1 151 ? 7.102 -2.434 9.648 1 80 151 PRO B N 1
ATOM 2338 C CA . PRO B 1 151 ? 8.172 -2.092 10.586 1 80 151 PRO B CA 1
ATOM 2339 C C . PRO B 1 151 ? 9.508 -2.729 10.211 1 80 151 PRO B C 1
ATOM 2341 O O . PRO B 1 151 ? 9.547 -3.688 9.438 1 80 151 PRO B O 1
ATOM 2344 N N . LYS B 1 152 ? 10.688 -2.205 10.617 1 67.69 152 LYS B N 1
ATOM 2345 C CA . LYS B 1 152 ? 12.008 -2.787 10.414 1 67.69 152 LYS B CA 1
ATOM 2346 C C . LYS B 1 152 ? 12.133 -4.129 11.125 1 67.69 152 LYS B C 1
ATOM 2348 O O . LYS B 1 152 ? 11.516 -4.344 12.172 1 67.69 152 LYS B O 1
#

Organism: Nematostella vectensis (NCBI:txid45351)

pLDDT: mean 85.63, std 16.18, range [37.09, 98.25]

Nearest PDB structures (foldseek):
  1mjh-assembly1_B  TM=8.745E-01  e=1.065E-11  Methanocaldococcus jannaschii
  1mjh-assembly1_A  TM=8.590E-01  e=6.840E-11  Methanocaldococcus jannaschii
  3s3t-assembly1_A  TM=8.148E-01  e=5.363E-09  Lactiplantibacillus plantarum
  3hgm-assembly1_B  TM=7.551E-01  e=5.718E-09  Halomonas elongata
  4r2k-assembly1_A-2  TM=6.066E-01  e=6.720E-04  Salmonella enterica subsp. enterica serovar Typhimurium str. LT2

Secondary structure (DSSP, 8-state):
---PPEEEEE--SSHHHHHHHHHIIIII--TT-EEEEEEEE---S-----TTS-----HHHHHHHHHHHHHHHHHHHHHHHHHHHHTT--EEEEEEES-HHHHHHHHHHHHT-SEEEEES--TT--TT-SS-HHHHHHHHH-SSEEEEEPP-/---PPEEEEE--SSHHHHHHHHHIIIII--TT-EEEEEEEE---S-----TTS-----HHHHHHHHHHHHHHHHHHHHHHHHHHHHTT--EEEEEEES-HHHHHHHHHHHHT-SEEEEES--TT--TT-SS-HHHHHHHHH-SSEEEEEPP-

Sequence (304 aa):
MSKTESILFPVDGSDHSSRAFDYYLDKVKRADDQVLLAHIVEPTGIPTPTLAHGVTRSRAEWDTIMRRMEETAREITADYEKICEAENIPFQSIWGAGNAGEGICELAKNEGADFILIGNRGLGSIKRTLLGSVTDYVVQHSHVAVLIVPPKMSKTESILFPVDGSDHSSRAFDYYLDKVKRADDQVLLAHIVEPTGIPTPTLAHGVTRSRAEWDTIMRRMEETAREITADYEKICEAENIPFQSIWGAGNAGEGICELAKNEGADFILIGNRGLGSIKRTLLGSVTDYVVQHSHVAVLIVPPK

Solvent-accessible surface area (backbone atoms only — not comparable to full-atom values): 16479 Å² total; per-residue (Å²): 124,86,72,62,46,33,35,30,31,60,44,82,72,29,70,36,26,51,48,28,50,51,47,34,68,74,73,63,66,56,94,54,38,32,39,34,42,32,27,52,45,58,75,62,84,66,66,68,73,60,76,71,75,79,70,69,72,48,73,65,53,51,49,50,49,51,50,50,51,49,51,52,42,48,62,54,46,43,64,58,50,52,51,28,59,75,68,70,40,52,69,47,80,48,68,46,77,3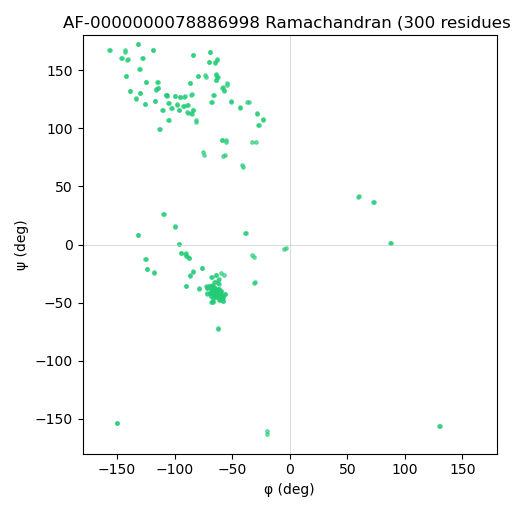9,57,51,30,60,42,50,39,48,48,37,60,77,70,59,34,58,28,35,44,30,19,29,43,52,82,84,45,53,88,86,51,61,51,15,72,46,45,51,44,31,69,47,63,32,84,39,28,36,35,34,29,47,79,133,125,84,72,63,45,32,36,31,32,59,44,79,71,30,71,35,26,51,48,28,50,50,46,33,68,75,71,62,65,56,94,54,37,31,38,34,41,32,27,52,45,59,75,63,85,66,66,66,76,60,76,71,73,78,71,70,72,48,71,65,53,50,49,50,51,50,48,52,50,50,50,53,42,47,62,54,46,43,66,57,48,53,49,28,59,76,67,70,41,53,69,47,81,45,71,45,75,39,59,50,30,62,42,51,38,48,48,36,60,76,70,59,33,59,28,37,45,31,20,30,43,51,83,84,44,53,90,85,52,59,51,15,72,46,46,51,44,30,69,48,61,32,83,41,27,37,34,34,29,48,78,134